Protein AF-A0A212D3A8-F1 (afdb_monomer_lite)

Organism: Cervus elaphus hippelaphus (NCBI:txid46360)

Radius of gyration: 32.51 Å; chains: 1; bounding box: 59×45×105 Å

pLDDT: mean 77.57, std 17.78, range [28.75, 96.44]

Foldseek 3Di:
DDKAKDQQVVLCVLLVHHDDPVRVQVLCVLLVKHFDDWAFQLRVCCVPPNNVVSVVGDPTIITIIHDPPVCPLCNDSVSVSVSSCCSVPPVFAFKAKDKFQCVLAADDKDKDWAAQQVAWAAFAPGDDIDGSVVVLVVCCPPPPQVVPSVSPVPPRIWIFMAGPVRHTQAGPPGTGGNSGDDDPPRDDMDMDMDGPDPPLDQDWDKDKDFPVVLCVVLVHDDFLVVLQVQLVVVVFNWDQDDPRGMIITTHGSVPPVPPDVVVSSVSSNVSCPVVNHDDDDDPDDDDDDDPPCPPVCVVVVCVVPDPDDDDDDPCCCVPPDDPVVVVVVVVVLVVVVPDPDDDHDDDDD

Secondary structure (DSSP, 8-state):
--EEEEEHHHHHHHHTS---HHHHHHHHHHHT-EEEEEEEHHHHHHHHH-TTTTTT----EEEEEE--TT-GGGSSHHHHHHHHHHHTT-TTTSEEEEEEEGGG--SPPEEEEE-TTT-EE-BTT-SS-EEHHHHHHHHTT-TTTHHHHTTTTTSSSEEEEE-TTS-EEEETTTEEBSTT---TT--SEEEEEEES------PPEEEEEEHHHHHHHHT----HHHHHHHHHHTT-EEEEETTTTEEEEEE-TT-TT--SHHHHHHHHHHHH-GGGSPP------------HHHHHHHHHHHHHH-SS-----HHHHHHT--HHHHHHHHHHHHHGGG-SSS-PPPPP-

Sequence (349 aa):
MPTVSVKRDLLFRALGRTYTDEEFDELCFEFGLELDEITSEKEIISKEQGNEKAHGASDVVLYKIDVPANRYDLLCLEGLVRGLQVFKERKRALVAIGTHDLDTLSGPFTYTAKKPSDIKFKPLNKSKEYTACELMNIYKTDNQLKHYLHIIENKPLYPVIYDSNGVVLSMPPIINGNHSKITVNTKNVFIECTGTDFTKELAYRKEMVRADLINKKVGIRETPENLAKLLTRMCLKSEVIGDGNQIEVEIPPTRADIIHACDIIEDAAIAYGYNNIQMTLPKTYTIANQAKIVLDVIVTTFSEYCENQFTISKEFIEDVCLAGVRDKLIKESRRSHRKENSNVVYWED

Structure (mmCIF, N/CA/C/O backbone):
data_AF-A0A212D3A8-F1
#
_entry.id   AF-A0A212D3A8-F1
#
loop_
_atom_site.group_PDB
_atom_site.id
_atom_site.type_symbol
_atom_site.label_atom_id
_atom_site.label_alt_id
_atom_site.label_comp_id
_atom_site.label_asym_id
_atom_site.label_entity_id
_atom_site.label_seq_id
_atom_site.pdbx_PDB_ins_code
_atom_site.Cartn_x
_atom_site.Cartn_y
_atom_site.Cartn_z
_atom_site.occupancy
_atom_site.B_iso_or_equiv
_atom_site.auth_seq_id
_atom_site.auth_comp_id
_atom_site.auth_asym_id
_atom_site.auth_atom_id
_atom_site.pdbx_PDB_model_num
ATOM 1 N N . MET A 1 1 ? 1.969 11.672 21.939 1.00 61.84 1 MET A N 1
ATOM 2 C CA . MET A 1 1 ? 1.282 10.867 20.899 1.00 61.84 1 MET A CA 1
ATOM 3 C C . MET A 1 1 ? 1.427 9.393 21.299 1.00 61.84 1 MET A C 1
ATOM 5 O O . MET A 1 1 ? 2.031 9.176 22.343 1.00 61.84 1 MET A O 1
ATOM 9 N N . PRO A 1 2 ? 0.819 8.366 20.669 1.00 81.62 2 PRO A N 1
ATOM 10 C CA . PRO A 1 2 ? 1.212 6.998 21.008 1.00 81.62 2 PRO A CA 1
ATOM 11 C C . PRO A 1 2 ? 2.697 6.799 20.671 1.00 81.62 2 PRO A C 1
ATOM 13 O O . PRO A 1 2 ? 3.126 7.087 19.557 1.00 81.62 2 PRO A O 1
ATOM 16 N N . THR A 1 3 ? 3.472 6.331 21.646 1.00 85.56 3 THR A N 1
ATOM 17 C CA . THR A 1 3 ? 4.922 6.150 21.519 1.00 85.56 3 THR A CA 1
ATOM 18 C C . THR A 1 3 ? 5.241 4.672 21.323 1.00 85.56 3 THR A C 1
ATOM 20 O O . THR A 1 3 ? 4.742 3.820 22.066 1.00 85.56 3 THR A O 1
ATOM 23 N N . VAL A 1 4 ? 6.084 4.351 20.341 1.00 89.00 4 VAL A N 1
ATOM 24 C CA . VAL A 1 4 ? 6.599 2.994 20.124 1.00 89.00 4 VAL A CA 1
ATOM 25 C C . VAL A 1 4 ? 8.055 2.906 20.577 1.00 89.00 4 VAL A C 1
ATOM 27 O O . VAL A 1 4 ? 8.899 3.689 20.149 1.00 89.00 4 VAL A O 1
ATOM 30 N N . SER A 1 5 ? 8.356 1.933 21.440 1.00 89.44 5 SER A N 1
ATOM 31 C CA . SER A 1 5 ? 9.718 1.653 21.909 1.00 89.44 5 SER A CA 1
ATOM 32 C C . SER A 1 5 ? 10.308 0.475 21.137 1.00 89.44 5 SER A C 1
ATOM 34 O O . SER A 1 5 ? 9.816 -0.652 21.244 1.00 89.44 5 SER A O 1
ATOM 36 N N . VAL A 1 6 ? 11.377 0.706 20.375 1.00 90.12 6 VAL A N 1
ATOM 37 C CA . VAL A 1 6 ? 12.031 -0.326 19.553 1.00 90.12 6 VAL A CA 1
ATOM 38 C C . VAL A 1 6 ? 13.515 -0.458 19.876 1.00 90.12 6 VAL A C 1
ATOM 40 O O . VAL A 1 6 ? 14.218 0.524 20.089 1.00 90.12 6 VAL A O 1
ATOM 43 N N . LYS A 1 7 ? 14.023 -1.697 19.879 1.00 90.56 7 LYS A N 1
ATOM 44 C CA . LYS A 1 7 ? 15.460 -1.979 20.036 1.00 90.56 7 LYS A CA 1
ATOM 45 C C . LYS A 1 7 ? 16.211 -1.506 18.795 1.00 90.56 7 LYS A C 1
ATOM 47 O O . LYS A 1 7 ? 15.974 -2.046 17.712 1.00 90.56 7 LYS A O 1
ATOM 52 N N . ARG A 1 8 ? 17.143 -0.563 18.957 1.00 89.50 8 ARG A N 1
ATOM 53 C CA . ARG A 1 8 ? 17.897 0.066 17.859 1.00 89.50 8 ARG A CA 1
ATOM 54 C C . ARG A 1 8 ? 18.570 -0.962 16.955 1.00 89.50 8 ARG A C 1
ATOM 56 O O . ARG A 1 8 ? 18.371 -0.963 15.745 1.00 89.50 8 ARG A O 1
ATOM 63 N N . ASP A 1 9 ? 19.327 -1.886 17.540 1.00 87.00 9 ASP A N 1
ATOM 64 C CA . ASP A 1 9 ? 20.113 -2.850 16.760 1.00 87.00 9 ASP A CA 1
ATOM 65 C C . ASP A 1 9 ? 19.215 -3.807 15.958 1.00 87.00 9 ASP A C 1
ATOM 67 O O . ASP A 1 9 ? 19.566 -4.256 14.864 1.00 87.00 9 ASP A O 1
ATOM 71 N N . LEU A 1 10 ? 18.028 -4.104 16.492 1.00 87.38 10 LEU A N 1
ATOM 72 C CA . LEU A 1 10 ? 17.030 -4.938 15.836 1.00 87.38 10 LEU A CA 1
ATOM 73 C C . LEU A 1 10 ? 16.340 -4.155 14.706 1.00 87.38 10 LEU A C 1
ATOM 75 O O . LEU A 1 10 ? 16.213 -4.674 13.597 1.00 87.38 10 LEU A O 1
ATOM 79 N N . LEU A 1 11 ? 15.994 -2.888 14.948 1.00 89.06 11 LEU A N 1
ATOM 80 C CA . LEU A 1 11 ? 15.470 -1.963 13.943 1.00 89.06 11 LEU A CA 1
ATOM 81 C C . LEU A 1 11 ? 16.438 -1.797 12.764 1.00 89.06 11 LEU A C 1
ATOM 83 O O . LEU A 1 11 ? 16.039 -1.948 11.613 1.00 89.06 11 LEU A O 1
ATOM 87 N N . PHE A 1 12 ? 17.722 -1.565 13.028 1.00 90.56 12 PHE A N 1
ATOM 88 C CA . PHE A 1 12 ? 18.739 -1.381 11.988 1.00 90.56 12 PHE A CA 1
ATOM 89 C C . PHE A 1 12 ? 19.000 -2.660 11.199 1.00 90.56 12 PHE A C 1
ATOM 91 O O . PHE A 1 12 ? 19.099 -2.628 9.969 1.00 90.56 12 PHE A O 1
ATOM 98 N N . ARG A 1 13 ? 19.022 -3.813 11.880 1.00 85.88 13 ARG A N 1
ATOM 99 C CA . ARG A 1 13 ? 19.077 -5.117 11.209 1.00 85.88 13 ARG A CA 1
ATOM 100 C C . ARG A 1 13 ? 17.882 -5.307 10.274 1.00 85.88 13 ARG A C 1
ATOM 102 O O . ARG A 1 13 ? 18.070 -5.755 9.147 1.00 85.88 13 ARG A O 1
ATOM 109 N N . ALA A 1 14 ? 16.681 -4.939 10.716 1.00 81.25 14 ALA A N 1
ATOM 110 C CA . ALA A 1 14 ? 15.463 -5.051 9.919 1.00 81.25 14 ALA A CA 1
ATOM 111 C C . ALA A 1 14 ? 15.421 -4.046 8.749 1.00 81.25 14 ALA A C 1
ATOM 113 O O . ALA A 1 14 ? 14.967 -4.386 7.657 1.00 81.25 14 ALA A O 1
ATOM 114 N N . LEU A 1 15 ? 15.949 -2.831 8.928 1.00 81.88 15 LEU A N 1
ATOM 115 C CA . LEU A 1 15 ? 16.119 -1.837 7.859 1.00 81.88 15 LEU A CA 1
ATOM 116 C C . LEU A 1 15 ? 17.236 -2.223 6.870 1.00 81.88 15 LEU A C 1
ATOM 118 O O . LEU A 1 15 ? 17.222 -1.775 5.723 1.00 81.88 15 LEU A O 1
ATOM 122 N N . GLY A 1 16 ? 18.164 -3.101 7.263 1.00 80.38 16 GLY A N 1
ATOM 123 C CA . GLY A 1 16 ? 19.276 -3.572 6.430 1.00 80.38 16 GLY A CA 1
ATOM 124 C C . GLY A 1 16 ? 20.413 -2.556 6.278 1.00 80.38 16 GLY A C 1
ATOM 125 O O . GLY A 1 16 ? 21.222 -2.681 5.362 1.00 80.38 16 GLY A O 1
ATOM 126 N N . ARG A 1 17 ? 20.455 -1.539 7.145 1.00 82.00 17 ARG A N 1
ATOM 127 C CA . ARG A 1 17 ? 21.514 -0.528 7.245 1.00 82.00 17 ARG A CA 1
ATOM 128 C C . ARG A 1 17 ? 21.567 -0.016 8.685 1.00 82.00 17 ARG A C 1
ATOM 130 O O . ARG A 1 17 ? 20.534 0.111 9.334 1.00 82.00 17 ARG A O 1
ATOM 137 N N . THR A 1 18 ? 22.768 0.290 9.159 1.00 88.62 18 THR A N 1
ATOM 138 C CA . THR A 1 18 ? 23.003 1.019 10.409 1.00 88.62 18 THR A CA 1
ATOM 139 C C . THR A 1 18 ? 22.947 2.523 10.152 1.00 88.62 18 THR A C 1
ATOM 141 O O . THR A 1 18 ? 23.556 2.990 9.185 1.00 88.62 18 THR A O 1
ATOM 144 N N . TYR A 1 19 ? 22.233 3.254 11.003 1.00 87.00 19 TYR A N 1
ATOM 145 C CA . TYR A 1 19 ? 22.147 4.717 10.976 1.00 87.00 19 TYR A CA 1
ATOM 146 C C . TYR A 1 19 ? 22.883 5.304 12.183 1.00 87.00 19 TYR A C 1
ATOM 148 O O . TYR A 1 19 ? 23.018 4.616 13.200 1.00 87.00 19 TYR A O 1
ATOM 156 N N . THR A 1 20 ? 23.364 6.543 12.074 1.00 91.25 20 THR A N 1
ATOM 157 C CA . THR A 1 20 ? 23.663 7.344 13.276 1.00 91.25 20 THR A CA 1
ATOM 158 C C . THR A 1 20 ? 22.362 7.840 13.906 1.00 91.25 20 THR A C 1
ATOM 160 O O . THR A 1 20 ? 21.304 7.763 13.277 1.00 91.25 20 THR A O 1
ATOM 163 N N . ASP A 1 21 ? 22.430 8.326 15.145 1.00 88.75 21 ASP A N 1
ATOM 164 C CA . ASP A 1 21 ? 21.251 8.852 15.836 1.00 88.75 21 ASP A CA 1
ATOM 165 C C . ASP A 1 21 ? 20.674 10.057 15.069 1.00 88.75 21 ASP A C 1
ATOM 167 O O . ASP A 1 21 ? 19.470 10.118 14.840 1.00 88.75 21 ASP A O 1
ATOM 171 N N . GLU A 1 22 ? 21.533 10.933 14.539 1.00 83.06 22 GLU A N 1
ATOM 172 C CA . GLU A 1 22 ? 21.139 12.086 13.720 1.00 83.06 22 GLU A CA 1
ATOM 173 C C . GLU A 1 22 ? 20.570 11.672 12.353 1.00 83.06 22 GLU A C 1
ATOM 175 O O . GLU A 1 22 ? 19.549 12.202 11.923 1.00 83.06 22 GLU A O 1
ATOM 180 N N . GLU A 1 23 ? 21.182 10.690 11.672 1.00 84.12 23 GLU A N 1
ATOM 181 C CA . GLU A 1 23 ? 20.665 10.166 10.394 1.00 84.12 23 GLU A CA 1
ATOM 182 C C . GLU A 1 23 ? 19.290 9.497 10.558 1.00 84.12 23 GLU A C 1
ATOM 184 O O . GLU A 1 23 ? 18.501 9.427 9.606 1.00 84.12 23 GLU A O 1
ATOM 189 N N . PHE A 1 24 ? 19.032 8.910 11.729 1.00 88.69 24 PHE A N 1
ATOM 190 C CA . PHE A 1 24 ? 17.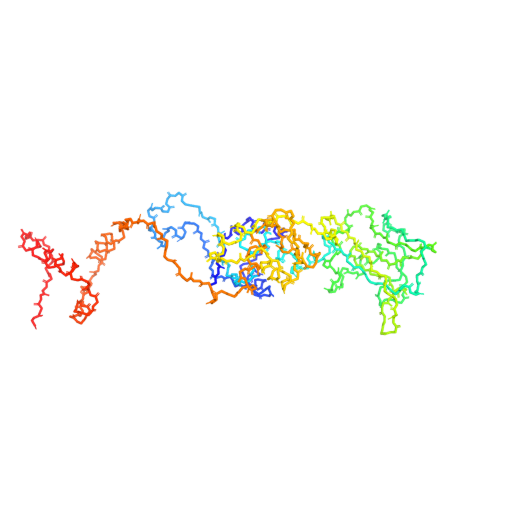759 8.273 12.031 1.00 88.69 24 PHE A CA 1
ATOM 191 C C . PHE A 1 24 ? 16.697 9.292 12.453 1.00 88.69 24 PHE A C 1
ATOM 193 O O . PHE A 1 24 ? 15.550 9.155 12.032 1.00 88.69 24 PHE A O 1
ATOM 200 N N . ASP A 1 25 ? 17.071 10.318 13.215 1.00 82.38 25 ASP A N 1
ATOM 201 C CA . ASP A 1 25 ? 16.184 11.428 13.569 1.00 82.38 25 ASP A CA 1
ATOM 202 C C . ASP A 1 25 ? 15.713 12.195 12.323 1.00 82.38 25 ASP A C 1
ATOM 204 O O . ASP A 1 25 ? 14.513 12.348 12.101 1.00 82.38 25 ASP A O 1
ATOM 208 N N . GLU A 1 26 ? 16.637 12.542 11.419 1.00 73.81 26 GLU A N 1
ATOM 209 C CA . GLU A 1 26 ? 16.305 13.183 10.139 1.00 73.81 26 GLU A CA 1
ATOM 210 C C . GLU A 1 26 ? 15.359 12.306 9.301 1.00 73.81 26 GLU A C 1
ATOM 212 O O . GLU A 1 26 ? 14.382 12.789 8.733 1.00 73.81 26 GLU A O 1
ATOM 217 N N . LEU A 1 27 ? 15.581 10.987 9.290 1.00 78.81 27 LEU A N 1
ATOM 218 C CA . LEU A 1 27 ? 14.688 10.040 8.627 1.00 78.81 27 LEU A CA 1
ATOM 219 C C . LEU A 1 27 ? 13.281 10.011 9.249 1.00 78.81 27 LEU A C 1
ATOM 221 O O . LEU A 1 27 ? 12.290 9.928 8.517 1.00 78.81 27 LEU A O 1
ATOM 225 N N . CYS A 1 28 ? 13.187 10.001 10.578 1.00 77.69 28 CYS A N 1
ATOM 226 C CA . CYS A 1 28 ? 11.908 10.059 11.279 1.00 77.69 28 CYS A CA 1
ATOM 227 C C . CYS A 1 28 ? 11.179 11.352 10.917 1.00 77.69 28 CYS A C 1
ATOM 229 O O . CYS A 1 28 ? 10.034 11.283 10.467 1.00 77.69 28 CYS A O 1
ATOM 231 N N . PHE A 1 29 ? 11.873 12.487 10.994 1.00 67.81 29 PHE A N 1
ATOM 232 C CA . PHE A 1 29 ? 11.334 13.798 10.654 1.00 67.81 29 PHE A CA 1
ATOM 233 C C . PHE A 1 29 ? 10.816 13.856 9.211 1.00 67.81 29 PHE A C 1
ATOM 235 O O . PHE A 1 29 ? 9.673 14.251 8.975 1.00 67.81 29 PHE A O 1
ATOM 242 N N . GLU A 1 30 ? 11.607 13.387 8.242 1.00 57.31 30 GLU A N 1
ATOM 243 C CA . GLU A 1 30 ? 11.200 13.313 6.835 1.00 57.31 30 GLU A CA 1
ATOM 244 C C . GLU A 1 30 ? 9.950 12.433 6.635 1.00 57.31 30 GLU A C 1
ATOM 246 O O . GLU A 1 30 ? 9.079 12.765 5.826 1.00 57.31 30 GLU A O 1
ATOM 251 N N . PHE A 1 31 ? 9.834 11.323 7.375 1.00 65.88 31 PHE A N 1
ATOM 252 C CA . PHE A 1 31 ? 8.676 10.421 7.320 1.00 65.88 31 PHE A CA 1
ATOM 253 C C . PHE A 1 31 ? 7.442 10.957 8.071 1.00 65.88 31 PHE A C 1
ATOM 255 O O . PHE A 1 31 ? 6.348 10.404 7.919 1.00 65.88 31 PHE A O 1
ATOM 262 N N . GLY A 1 32 ? 7.590 12.029 8.855 1.00 64.94 32 GLY A N 1
ATOM 263 C CA . GLY A 1 32 ? 6.535 12.587 9.703 1.00 64.94 32 GLY A CA 1
ATOM 264 C C . GLY A 1 32 ? 6.375 11.870 11.049 1.00 64.94 32 GLY A C 1
ATOM 265 O O . GLY A 1 32 ? 5.263 11.796 11.572 1.00 64.94 32 GLY A O 1
ATOM 266 N N . LEU A 1 33 ? 7.467 11.312 11.573 1.00 81.62 33 LEU A N 1
ATOM 267 C CA . LEU A 1 33 ? 7.613 10.784 12.931 1.00 81.62 33 LEU A CA 1
ATOM 268 C C . LEU A 1 33 ? 8.558 11.671 13.745 1.00 81.62 33 LEU A C 1
ATOM 270 O O . LEU A 1 33 ? 9.341 12.434 13.185 1.00 81.62 33 LEU A O 1
ATOM 274 N N . GLU A 1 34 ? 8.523 11.519 15.063 1.00 80.44 34 GLU A N 1
ATOM 275 C CA . GLU A 1 34 ? 9.395 12.250 15.984 1.00 80.44 34 GLU A CA 1
ATOM 276 C C . GLU A 1 34 ? 10.184 11.251 16.836 1.00 80.44 34 GLU A C 1
ATOM 278 O O . GLU A 1 34 ? 9.600 10.355 17.450 1.00 80.44 34 GLU A O 1
ATOM 283 N N . LEU A 1 35 ? 11.516 11.346 16.832 1.00 87.50 35 LEU A N 1
ATOM 284 C CA . LEU A 1 35 ? 12.359 10.563 17.732 1.00 87.50 35 LEU A CA 1
ATOM 285 C C . LEU A 1 35 ? 12.404 11.280 19.088 1.00 87.50 35 LEU A C 1
ATOM 287 O O . LEU A 1 35 ? 13.124 12.256 19.253 1.00 87.50 35 LEU A O 1
ATOM 291 N N . ASP A 1 36 ? 11.615 10.797 20.044 1.00 86.06 36 ASP A N 1
ATOM 292 C CA . ASP A 1 36 ? 11.406 11.453 21.341 1.00 86.06 36 ASP A CA 1
ATOM 293 C C . ASP A 1 36 ? 12.601 11.253 22.289 1.00 86.06 36 ASP A C 1
ATOM 295 O O . ASP A 1 36 ? 13.211 12.205 22.773 1.00 86.06 36 ASP A O 1
ATOM 299 N N . GLU A 1 37 ? 12.986 9.996 22.536 1.00 85.88 37 GLU A N 1
ATOM 300 C CA . GLU A 1 37 ? 14.057 9.677 23.485 1.00 85.88 37 GLU A CA 1
ATOM 301 C C . GLU A 1 37 ? 14.890 8.477 23.018 1.00 85.88 37 GLU A C 1
ATOM 303 O O . GLU A 1 37 ? 14.366 7.444 22.582 1.00 85.88 37 GLU A O 1
ATOM 308 N N . ILE A 1 38 ? 16.208 8.581 23.194 1.00 86.88 38 ILE A N 1
ATOM 309 C CA . ILE A 1 38 ? 17.151 7.466 23.080 1.00 86.88 38 ILE A CA 1
ATOM 310 C C . ILE A 1 38 ? 17.521 7.044 24.500 1.00 86.88 38 ILE A C 1
ATOM 312 O O . ILE A 1 38 ? 18.069 7.831 25.267 1.00 86.88 38 ILE A O 1
ATOM 316 N N . THR A 1 39 ? 17.185 5.810 24.868 1.00 82.56 39 THR A N 1
ATOM 317 C CA . THR A 1 39 ? 17.380 5.278 26.229 1.00 82.56 39 THR A CA 1
ATOM 318 C C . THR A 1 39 ? 17.877 3.842 26.190 1.00 82.56 39 THR A C 1
ATOM 320 O O . THR A 1 39 ? 18.053 3.266 25.123 1.00 82.56 39 THR A O 1
ATOM 323 N N . SER A 1 40 ? 18.070 3.210 27.341 1.00 82.62 40 SER A N 1
ATOM 324 C CA . SER A 1 40 ? 18.220 1.757 27.464 1.00 82.62 40 SER A CA 1
ATOM 325 C C . SER A 1 40 ? 17.338 1.225 28.589 1.00 82.62 40 SER A C 1
ATOM 327 O O . SER A 1 40 ? 16.932 1.985 29.465 1.00 82.62 40 SER A O 1
ATOM 329 N N . GLU A 1 41 ? 17.050 -0.082 28.615 1.00 70.06 41 GLU A N 1
ATOM 330 C CA . GLU A 1 41 ? 16.304 -0.684 29.739 1.00 70.06 41 GLU A CA 1
ATOM 331 C C . GLU A 1 41 ? 16.995 -0.387 31.076 1.00 70.06 41 GLU A C 1
ATOM 333 O O . GLU A 1 41 ? 16.337 -0.093 32.071 1.00 70.06 41 GLU A O 1
ATOM 338 N N . LYS A 1 42 ? 18.329 -0.400 31.087 1.00 70.00 42 LYS A N 1
ATOM 339 C CA . LYS A 1 42 ? 19.125 -0.065 32.265 1.00 70.00 42 LYS A CA 1
ATOM 340 C C . LYS A 1 42 ? 19.036 1.407 32.654 1.00 70.00 42 LYS A C 1
ATOM 342 O O . LYS A 1 42 ? 18.958 1.683 33.843 1.00 70.00 42 LYS A O 1
ATOM 347 N N . GLU A 1 43 ? 19.019 2.331 31.696 1.00 68.31 43 GLU A N 1
ATOM 348 C CA . GLU A 1 43 ? 18.833 3.764 31.968 1.00 68.31 43 GLU A CA 1
ATOM 349 C C . GLU A 1 43 ? 17.405 4.102 32.393 1.00 68.31 43 GLU A C 1
ATOM 351 O O . GLU A 1 43 ? 17.210 4.966 33.240 1.00 68.31 43 GLU A O 1
ATOM 356 N N . ILE A 1 44 ? 16.404 3.406 31.855 1.00 65.56 44 ILE A N 1
ATOM 357 C CA . ILE A 1 44 ? 15.013 3.538 32.300 1.00 65.56 44 ILE A CA 1
ATOM 358 C C . ILE A 1 44 ? 14.904 3.040 33.744 1.00 65.56 44 ILE A C 1
ATOM 360 O O . ILE A 1 44 ? 14.399 3.748 34.607 1.00 65.56 44 ILE A O 1
ATOM 364 N N . ILE A 1 45 ? 15.452 1.858 34.043 1.00 61.97 45 ILE A N 1
ATOM 365 C CA . ILE A 1 45 ? 15.417 1.279 35.392 1.00 61.97 45 ILE A CA 1
ATOM 366 C C . ILE A 1 45 ? 16.277 2.089 36.373 1.00 61.97 45 ILE A C 1
ATOM 368 O O . ILE A 1 45 ? 15.888 2.232 37.530 1.00 61.97 45 ILE A O 1
ATOM 372 N N . SER A 1 46 ? 17.402 2.665 35.944 1.00 65.38 46 SER A N 1
ATOM 373 C CA . SER A 1 46 ? 18.222 3.518 36.808 1.00 65.38 46 SER A CA 1
ATOM 374 C C . SER A 1 46 ? 17.566 4.873 37.082 1.00 65.38 46 SER A C 1
ATOM 376 O O . SER A 1 46 ? 17.604 5.320 38.230 1.00 65.38 46 SER A O 1
ATOM 378 N N . LYS A 1 47 ? 16.913 5.485 36.079 1.00 64.56 47 LYS A N 1
ATOM 379 C CA . LYS A 1 47 ? 16.140 6.730 36.227 1.00 64.56 47 LYS A CA 1
ATOM 380 C C . LYS A 1 4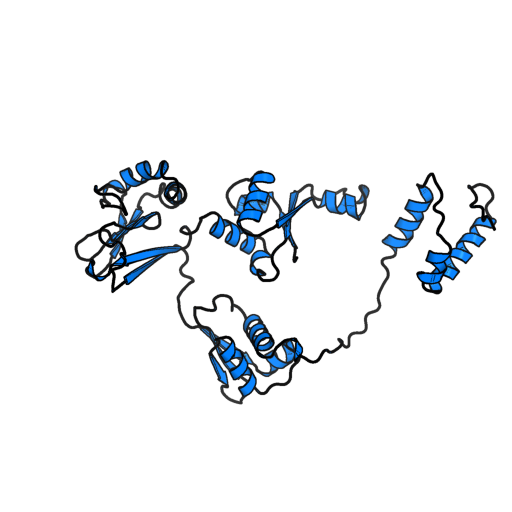7 ? 14.865 6.531 37.059 1.00 64.56 47 LYS A C 1
ATOM 382 O O . LYS A 1 47 ? 14.536 7.403 37.855 1.00 64.56 47 LYS A O 1
ATOM 387 N N . GLU A 1 48 ? 14.158 5.407 36.907 1.00 66.12 48 GLU A N 1
ATOM 388 C CA . GLU A 1 48 ? 12.857 5.169 37.561 1.00 66.12 48 GLU A CA 1
ATOM 389 C C . GLU A 1 48 ? 12.944 4.410 38.897 1.00 66.12 48 GLU A C 1
ATOM 391 O O . GLU A 1 48 ? 12.085 4.587 39.762 1.00 66.12 48 GLU A O 1
ATOM 396 N N . GLN A 1 49 ? 13.935 3.530 39.077 1.00 59.88 49 GLN A N 1
ATOM 397 C CA . GLN A 1 49 ? 14.003 2.586 40.207 1.00 59.88 49 GLN A CA 1
ATOM 398 C C . GLN A 1 49 ? 15.367 2.543 40.919 1.00 59.88 49 GLN A C 1
ATOM 400 O O . GLN A 1 49 ? 15.531 1.760 41.861 1.00 59.88 49 GLN A O 1
ATOM 405 N N . GLY A 1 50 ? 16.320 3.389 40.509 1.00 57.44 50 GLY A N 1
ATOM 406 C CA . GLY A 1 50 ? 17.647 3.521 41.112 1.00 57.44 50 GLY A CA 1
ATOM 407 C C . GLY A 1 50 ? 18.682 2.499 40.617 1.00 57.44 50 GLY A C 1
ATOM 408 O O . GLY A 1 50 ? 18.359 1.405 40.150 1.00 57.44 50 GLY A O 1
ATOM 409 N N . ASN A 1 51 ? 19.967 2.852 40.745 1.00 57.56 51 ASN A N 1
ATOM 410 C CA . ASN A 1 51 ? 21.105 2.088 40.202 1.00 57.56 51 ASN A CA 1
ATOM 411 C C . ASN A 1 51 ? 21.229 0.643 40.727 1.00 57.56 51 ASN A C 1
ATOM 413 O O . ASN A 1 51 ? 21.791 -0.211 40.039 1.00 57.56 51 ASN A O 1
ATOM 417 N N . GLU A 1 52 ? 20.701 0.342 41.916 1.00 54.47 52 GLU A N 1
ATOM 418 C CA . GLU A 1 52 ? 20.811 -0.990 42.526 1.00 54.47 52 GLU A CA 1
ATOM 419 C C . GLU A 1 52 ? 19.914 -2.039 41.852 1.00 54.47 52 GLU A C 1
ATOM 421 O O . GLU A 1 52 ? 20.305 -3.199 41.738 1.00 54.47 52 GLU A O 1
ATOM 426 N N . LYS A 1 53 ? 18.745 -1.643 41.326 1.00 54.06 53 LYS A N 1
ATOM 427 C CA . LYS A 1 53 ? 17.846 -2.540 40.569 1.00 54.06 53 LYS A CA 1
ATOM 428 C C . LYS A 1 53 ? 18.205 -2.665 39.090 1.00 54.06 53 LYS A C 1
ATOM 430 O O . LYS A 1 53 ? 17.698 -3.553 38.411 1.00 54.06 53 LYS A O 1
ATOM 435 N N . ALA A 1 54 ? 19.108 -1.819 38.600 1.00 53.00 54 ALA A N 1
ATOM 436 C CA . ALA A 1 54 ? 19.650 -1.900 37.248 1.00 53.00 54 ALA A CA 1
ATOM 437 C C . ALA A 1 54 ? 20.698 -3.027 37.092 1.00 53.00 54 ALA A C 1
ATOM 439 O O . ALA A 1 54 ? 21.131 -3.321 35.975 1.00 53.00 54 ALA A O 1
ATOM 440 N N . HIS A 1 55 ? 21.104 -3.682 38.192 1.00 44.38 55 HIS A N 1
ATOM 441 C CA . HIS A 1 55 ? 21.991 -4.849 38.178 1.00 44.38 55 HIS A CA 1
ATOM 442 C C . HIS A 1 55 ? 21.288 -6.065 37.553 1.00 44.38 55 HIS A C 1
ATOM 444 O O . HIS A 1 55 ? 20.623 -6.846 38.228 1.00 44.38 55 HIS A O 1
ATOM 450 N N . GLY A 1 56 ? 21.438 -6.204 36.234 1.00 53.34 56 GLY A N 1
ATOM 451 C CA . GLY A 1 56 ? 20.841 -7.270 35.422 1.00 53.34 56 GLY A CA 1
ATOM 452 C C . GLY A 1 56 ? 19.975 -6.766 34.264 1.00 53.34 56 GLY A C 1
ATOM 453 O O . GLY A 1 56 ? 19.553 -7.570 33.436 1.00 53.34 56 GLY A O 1
ATOM 454 N N . ALA A 1 57 ? 19.730 -5.455 34.185 1.00 58.97 57 ALA A N 1
ATOM 455 C CA . ALA A 1 57 ? 19.008 -4.833 33.082 1.00 58.97 57 ALA A CA 1
ATOM 456 C C . ALA A 1 57 ? 19.889 -4.705 31.832 1.00 58.97 57 ALA A C 1
ATOM 458 O O . ALA A 1 57 ? 21.106 -4.523 31.920 1.00 58.97 57 ALA A O 1
ATOM 459 N N . SER A 1 58 ? 19.269 -4.805 30.657 1.00 64.44 58 SER A N 1
ATOM 460 C CA . SER A 1 58 ? 19.983 -4.770 29.387 1.00 64.44 58 SER A CA 1
ATOM 461 C C . SER A 1 58 ? 20.462 -3.350 29.052 1.00 64.44 58 SER A C 1
ATOM 463 O O . SER A 1 58 ? 19.669 -2.413 29.024 1.00 64.44 58 SER A O 1
ATOM 465 N N . ASP A 1 59 ? 21.748 -3.196 28.718 1.00 70.38 59 ASP A N 1
ATOM 466 C CA . ASP A 1 59 ? 22.334 -1.967 28.144 1.00 70.38 59 ASP A CA 1
ATOM 467 C C . ASP A 1 59 ? 21.913 -1.742 26.667 1.00 70.38 59 ASP A C 1
ATOM 469 O O . ASP A 1 59 ? 22.506 -0.944 25.944 1.00 70.38 59 ASP A O 1
ATOM 473 N N . VAL A 1 60 ? 20.913 -2.481 26.167 1.00 78.31 60 VAL A N 1
ATOM 474 C CA . VAL A 1 60 ? 20.451 -2.372 24.778 1.00 78.31 60 VAL A CA 1
ATOM 475 C C . VAL A 1 60 ? 19.743 -1.039 24.570 1.00 78.31 60 VAL A C 1
ATOM 477 O O . VAL A 1 60 ? 18.778 -0.721 25.264 1.00 78.31 60 VAL A O 1
ATOM 480 N N . VAL A 1 61 ? 20.204 -0.304 23.560 1.00 84.62 61 VAL A N 1
ATOM 481 C CA . VAL A 1 61 ? 19.654 0.995 23.170 1.00 84.62 61 VAL A CA 1
ATOM 482 C C . VAL A 1 61 ? 18.250 0.831 22.579 1.00 84.62 61 VAL A C 1
ATOM 484 O O . VAL A 1 61 ? 18.012 0.022 21.671 1.00 84.62 61 VAL A O 1
ATOM 487 N N . LEU A 1 62 ? 17.324 1.620 23.103 1.00 87.81 62 LEU A N 1
ATOM 488 C CA . LEU A 1 62 ? 15.923 1.736 22.744 1.00 87.81 62 LEU A CA 1
ATOM 489 C C . LEU A 1 62 ? 15.668 3.121 22.153 1.00 87.81 62 LEU A C 1
ATOM 491 O O . LEU A 1 62 ? 16.031 4.135 22.746 1.00 87.81 62 LEU A O 1
ATOM 495 N N . TYR A 1 63 ? 14.991 3.147 21.012 1.00 91.12 63 TYR A N 1
ATOM 496 C CA . TYR A 1 63 ? 14.424 4.362 20.442 1.00 91.12 63 TYR A CA 1
ATOM 497 C C . TYR A 1 63 ? 12.947 4.436 20.794 1.00 91.12 63 TYR A C 1
ATOM 499 O O . TYR A 1 63 ? 12.198 3.497 20.501 1.00 91.12 63 TYR A O 1
ATOM 507 N N . LYS A 1 64 ? 12.546 5.544 21.414 1.00 89.69 64 LYS A N 1
ATOM 508 C CA . LYS A 1 64 ? 11.148 5.928 21.588 1.00 89.69 64 LYS A CA 1
ATOM 509 C C . LYS A 1 64 ? 10.759 6.858 20.453 1.00 89.69 64 LYS A C 1
ATOM 511 O O . LYS A 1 64 ? 11.369 7.906 20.279 1.00 89.69 64 LYS A O 1
ATOM 516 N N . ILE A 1 65 ? 9.779 6.440 19.666 1.00 90.44 65 ILE A N 1
ATOM 517 C CA . ILE A 1 65 ? 9.335 7.169 18.482 1.00 90.44 65 ILE A CA 1
ATOM 518 C C . ILE A 1 65 ? 7.869 7.532 18.679 1.00 90.44 65 ILE A C 1
ATOM 520 O O . ILE A 1 65 ? 7.035 6.646 18.893 1.00 90.44 65 ILE A O 1
ATOM 524 N N . ASP A 1 66 ? 7.563 8.819 18.601 1.00 86.62 66 ASP A N 1
ATOM 525 C CA . ASP A 1 66 ? 6.207 9.338 18.677 1.00 86.62 66 ASP A CA 1
ATOM 526 C C . ASP A 1 66 ? 5.518 9.189 17.317 1.00 86.62 66 ASP A C 1
ATOM 528 O O . ASP A 1 66 ? 6.007 9.624 16.269 1.00 86.62 66 ASP A O 1
ATOM 532 N N . VAL A 1 67 ? 4.374 8.502 17.337 1.00 82.38 67 VAL A N 1
ATOM 533 C CA . VAL A 1 67 ? 3.617 8.124 16.144 1.00 82.38 67 VAL A CA 1
ATOM 534 C C . VAL A 1 67 ? 2.307 8.908 16.104 1.00 82.38 67 VAL A C 1
ATOM 536 O O . VAL A 1 67 ? 1.565 8.906 17.085 1.00 82.38 67 VAL A O 1
ATOM 539 N N . PRO A 1 68 ? 1.946 9.541 14.975 1.00 73.69 68 PRO A N 1
ATOM 540 C CA . PRO A 1 68 ? 0.645 10.180 14.817 1.00 73.69 68 PRO A CA 1
ATOM 541 C C . PRO A 1 68 ? -0.521 9.229 15.127 1.00 73.69 68 PRO A C 1
ATOM 543 O O . PRO A 1 68 ? -0.516 8.059 14.746 1.00 73.69 68 PRO A O 1
ATOM 546 N N . ALA A 1 69 ? -1.567 9.739 15.784 1.00 72.88 69 ALA A N 1
ATOM 547 C CA . ALA A 1 69 ? -2.682 8.922 16.283 1.00 72.88 69 ALA A CA 1
ATOM 548 C C . ALA A 1 69 ? -3.442 8.133 15.193 1.00 72.88 69 ALA A C 1
ATOM 550 O O . ALA A 1 69 ? -4.129 7.164 15.498 1.00 72.88 69 ALA A O 1
ATOM 551 N N . ASN A 1 70 ? -3.313 8.527 13.925 1.00 69.12 70 ASN A N 1
ATOM 552 C CA . ASN A 1 70 ? -3.925 7.883 12.762 1.00 69.12 70 ASN A CA 1
ATOM 553 C C . ASN A 1 70 ? -3.064 6.772 12.121 1.00 69.12 70 ASN A C 1
ATOM 555 O O . ASN A 1 70 ? -3.451 6.250 11.078 1.00 69.12 70 ASN A O 1
ATOM 559 N N . ARG A 1 71 ? -1.900 6.423 12.689 1.00 70.81 71 ARG A N 1
ATOM 560 C CA . ARG A 1 71 ? -0.950 5.437 12.133 1.00 70.81 71 ARG A CA 1
ATOM 561 C C . ARG A 1 71 ? -0.687 4.268 13.085 1.00 70.81 71 ARG A C 1
ATOM 563 O O . ARG A 1 71 ? 0.446 3.993 13.473 1.00 70.81 71 ARG A O 1
ATOM 570 N N . TYR A 1 72 ? -1.747 3.553 13.458 1.00 79.50 72 TYR A N 1
ATOM 571 C CA . TYR A 1 72 ? -1.657 2.372 14.329 1.00 79.50 72 TYR A CA 1
ATOM 572 C C . TYR A 1 72 ? -0.796 1.243 13.737 1.00 79.50 72 TYR A C 1
ATOM 574 O O . TYR A 1 72 ? -0.213 0.456 14.482 1.00 79.50 72 TYR A O 1
ATOM 582 N N . ASP A 1 73 ? -0.652 1.200 12.411 1.00 70.25 73 ASP A N 1
ATOM 583 C CA . ASP A 1 73 ? 0.242 0.288 11.701 1.00 70.25 73 ASP A CA 1
ATOM 584 C C . ASP A 1 73 ? 1.716 0.472 12.097 1.00 70.25 73 ASP A C 1
ATOM 586 O O . ASP A 1 73 ? 2.481 -0.478 12.007 1.00 70.25 73 ASP A O 1
ATOM 590 N N . LEU A 1 74 ? 2.123 1.649 12.582 1.00 81.25 74 LEU A N 1
ATOM 591 C CA . LEU A 1 74 ? 3.505 1.938 12.986 1.00 81.25 74 LEU A CA 1
ATOM 592 C C . LEU A 1 74 ? 3.813 1.605 14.457 1.00 81.25 74 LEU A C 1
ATOM 594 O O . LEU A 1 74 ? 4.959 1.739 14.882 1.00 81.25 74 LEU A O 1
ATOM 598 N N . LEU A 1 75 ? 2.828 1.136 15.235 1.00 83.94 75 LEU A N 1
ATOM 599 C CA . LEU A 1 75 ? 2.993 0.813 16.664 1.00 83.94 75 LEU A CA 1
ATOM 600 C C . LEU A 1 75 ? 3.687 -0.531 16.925 1.00 83.94 75 LEU A C 1
ATOM 602 O O . LEU A 1 75 ? 3.817 -0.965 18.070 1.00 83.94 75 LEU A O 1
ATOM 606 N N . CYS A 1 76 ? 4.146 -1.205 15.875 1.00 82.44 76 CYS A N 1
ATOM 607 C CA . CYS A 1 76 ? 4.981 -2.388 15.974 1.00 82.44 76 CYS A CA 1
ATOM 608 C C . CYS A 1 76 ? 6.233 -2.226 15.110 1.00 82.44 76 CYS A C 1
ATOM 610 O O . CYS A 1 76 ? 6.241 -1.516 14.104 1.00 82.44 76 CYS A O 1
ATOM 612 N N . LEU A 1 77 ? 7.300 -2.933 15.486 1.00 83.81 77 LEU A N 1
ATOM 613 C CA . LEU A 1 77 ? 8.562 -2.919 14.751 1.00 83.81 77 LEU A CA 1
ATOM 614 C C . LEU A 1 77 ? 8.364 -3.235 13.261 1.00 83.81 77 LEU A C 1
ATOM 616 O O . LEU A 1 77 ? 8.942 -2.563 12.416 1.00 83.81 77 LEU A O 1
ATOM 620 N N . GLU A 1 78 ? 7.581 -4.265 12.937 1.00 79.31 78 GLU A N 1
ATOM 621 C CA . GLU A 1 78 ? 7.378 -4.693 11.552 1.00 79.31 78 GLU A CA 1
ATOM 622 C C . GLU A 1 78 ? 6.739 -3.587 10.712 1.00 79.31 78 GLU A C 1
ATOM 624 O O . GLU A 1 78 ? 7.228 -3.276 9.625 1.00 79.31 78 GLU A O 1
ATOM 629 N N . GLY A 1 79 ? 5.687 -2.958 11.229 1.00 76.06 79 GLY A N 1
ATOM 630 C CA . GLY A 1 79 ? 4.998 -1.885 10.533 1.00 76.06 79 GLY A CA 1
ATOM 631 C C . GLY A 1 79 ? 5.830 -0.610 10.438 1.00 76.06 79 GLY A C 1
ATOM 632 O O . GLY A 1 79 ? 5.894 -0.018 9.361 1.00 76.06 79 GLY A O 1
ATOM 633 N N . LEU A 1 80 ? 6.579 -0.258 11.490 1.00 83.81 80 LEU A N 1
ATOM 634 C CA . LEU A 1 80 ? 7.550 0.839 11.460 1.00 83.81 80 LEU A CA 1
ATOM 635 C C . LEU A 1 80 ? 8.630 0.609 10.394 1.00 83.81 80 LEU A C 1
ATOM 637 O O . LEU A 1 80 ? 8.873 1.470 9.549 1.00 83.81 80 LEU A O 1
ATOM 641 N N . VAL A 1 81 ? 9.240 -0.578 10.383 1.00 83.50 81 VAL A N 1
ATOM 642 C CA . VAL A 1 81 ? 10.250 -0.969 9.390 1.00 83.50 81 VAL A CA 1
ATOM 643 C C . VAL A 1 81 ? 9.659 -0.934 7.986 1.00 83.50 81 VAL A C 1
ATOM 645 O O . VAL A 1 81 ? 10.284 -0.391 7.077 1.00 83.50 81 VAL A O 1
ATOM 648 N N . ARG A 1 82 ? 8.456 -1.482 7.788 1.00 71.69 82 ARG A N 1
ATOM 649 C CA . ARG A 1 82 ? 7.782 -1.499 6.485 1.00 71.69 82 ARG A CA 1
ATOM 650 C C . ARG A 1 82 ? 7.477 -0.081 6.005 1.00 71.69 82 ARG A C 1
ATOM 652 O O . ARG A 1 82 ? 7.771 0.232 4.854 1.00 71.69 82 ARG A O 1
ATOM 659 N N . GLY A 1 83 ? 6.965 0.781 6.881 1.00 72.38 83 GLY A N 1
ATOM 660 C CA . GLY A 1 83 ? 6.685 2.189 6.602 1.00 72.38 83 GLY A CA 1
ATOM 661 C C . GLY A 1 83 ? 7.939 2.967 6.209 1.00 72.38 83 GLY A C 1
ATOM 662 O O . GLY A 1 83 ? 7.980 3.556 5.129 1.00 72.38 83 GLY A O 1
ATOM 663 N N . LEU A 1 84 ? 8.995 2.882 7.022 1.00 77.00 84 LEU A N 1
ATOM 664 C CA . LEU A 1 84 ? 10.278 3.543 6.765 1.00 77.00 84 LEU A CA 1
ATOM 665 C C . LEU A 1 84 ? 10.972 3.009 5.505 1.00 77.00 84 LEU A C 1
ATOM 667 O O . LEU A 1 84 ? 11.570 3.777 4.755 1.00 77.00 84 LEU A O 1
ATOM 671 N N . GLN A 1 85 ? 10.880 1.708 5.220 1.00 70.12 85 GLN A N 1
ATOM 672 C CA . GLN A 1 85 ? 11.420 1.135 3.983 1.00 70.12 85 GLN A CA 1
ATOM 673 C C . GLN A 1 85 ? 10.673 1.626 2.743 1.00 70.12 85 GLN A C 1
ATOM 675 O O . GLN A 1 85 ? 11.306 1.943 1.735 1.00 70.12 85 GLN A O 1
ATOM 680 N N . VAL A 1 86 ? 9.341 1.692 2.803 1.00 61.62 86 VAL A N 1
ATOM 681 C CA . VAL A 1 86 ? 8.517 2.250 1.721 1.00 61.62 86 VAL A CA 1
ATOM 682 C C . VAL A 1 86 ? 8.843 3.733 1.517 1.00 61.62 86 VAL A C 1
ATOM 684 O O . VAL A 1 86 ? 8.961 4.176 0.372 1.00 61.62 86 VAL A O 1
ATOM 687 N N . PHE A 1 87 ? 9.054 4.474 2.607 1.00 64.25 87 PHE A N 1
ATOM 688 C CA . PHE A 1 87 ? 9.402 5.890 2.587 1.00 64.25 87 PHE A CA 1
ATOM 689 C C . PHE A 1 87 ? 10.794 6.173 2.004 1.00 64.25 87 PHE A C 1
ATOM 691 O O . PHE A 1 87 ? 10.887 6.916 1.028 1.00 64.25 87 PHE A O 1
ATOM 698 N N . LYS A 1 88 ? 11.851 5.491 2.484 1.00 62.97 88 LYS A N 1
ATOM 699 C CA . LYS A 1 88 ? 13.239 5.573 1.959 1.00 62.97 88 LYS A CA 1
ATOM 700 C C . LYS A 1 88 ? 13.437 4.931 0.584 1.00 62.97 88 LYS A C 1
ATOM 702 O O . LYS A 1 88 ? 14.543 4.536 0.224 1.00 62.97 88 LYS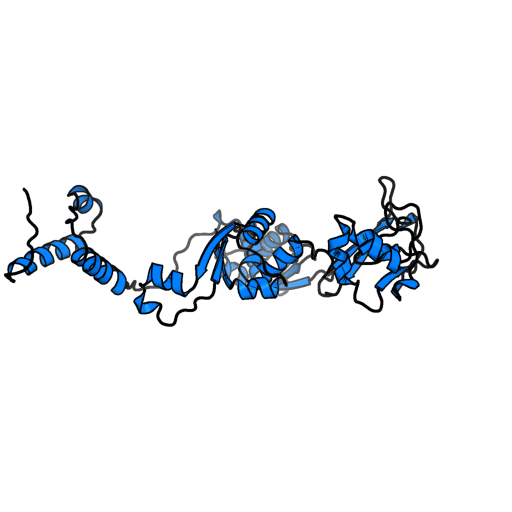 A O 1
ATOM 707 N N . GLU A 1 89 ? 12.374 4.801 -0.194 1.00 54.34 89 GLU A N 1
ATOM 708 C CA . GLU A 1 89 ? 12.445 4.371 -1.583 1.00 54.34 89 GLU A CA 1
ATOM 709 C C . GLU A 1 89 ? 12.791 2.896 -1.832 1.00 54.34 89 GLU A C 1
ATOM 711 O O . GLU A 1 89 ? 13.174 2.534 -2.943 1.00 54.34 89 GLU A O 1
ATOM 716 N N . ARG A 1 90 ? 12.436 1.968 -0.928 1.00 50.56 90 ARG A N 1
ATOM 717 C CA . ARG A 1 90 ? 12.144 0.578 -1.363 1.00 50.56 90 ARG A CA 1
ATOM 718 C C . ARG A 1 90 ? 10.793 0.476 -2.093 1.00 50.56 90 ARG A C 1
ATOM 720 O O . ARG A 1 90 ? 10.161 -0.578 -2.110 1.00 50.56 90 ARG A O 1
ATOM 727 N N . LYS A 1 91 ? 10.382 1.560 -2.767 1.00 51.72 91 LYS A N 1
ATOM 728 C CA . LYS A 1 91 ? 9.138 1.751 -3.533 1.00 51.72 91 LYS A CA 1
ATOM 729 C C . LYS A 1 91 ? 8.938 0.728 -4.650 1.00 51.72 91 LYS A C 1
ATOM 731 O O . LYS A 1 91 ? 7.837 0.640 -5.168 1.00 51.72 91 LYS A O 1
ATOM 736 N N . ARG A 1 92 ? 9.978 -0.027 -5.030 1.00 51.88 92 ARG A N 1
ATOM 737 C CA . ARG A 1 92 ? 9.912 -1.006 -6.123 1.00 51.88 92 ARG A CA 1
ATOM 738 C C . ARG A 1 92 ? 10.467 -2.399 -5.811 1.00 51.88 92 ARG A C 1
ATOM 740 O O . ARG A 1 92 ? 10.532 -3.240 -6.701 1.00 51.88 92 ARG A O 1
ATOM 747 N N . ALA A 1 93 ? 10.874 -2.654 -4.564 1.00 54.53 93 ALA A N 1
ATOM 748 C CA . ALA A 1 93 ? 11.361 -3.978 -4.159 1.00 54.53 93 ALA A CA 1
ATOM 749 C C . ALA A 1 93 ? 10.216 -4.995 -4.002 1.00 54.53 93 ALA A C 1
ATOM 751 O O . ALA A 1 93 ? 10.412 -6.185 -4.240 1.00 54.53 93 ALA A O 1
ATOM 752 N N . LEU A 1 94 ? 9.032 -4.509 -3.610 1.00 56.12 94 LEU A N 1
ATOM 753 C CA . LEU A 1 94 ? 7.829 -5.320 -3.414 1.00 56.12 94 LEU A CA 1
ATOM 754 C C . LEU A 1 94 ? 6.932 -5.305 -4.652 1.00 56.12 94 LEU A C 1
ATOM 756 O O . LEU A 1 94 ? 6.501 -6.363 -5.101 1.00 56.12 94 LEU A O 1
ATOM 760 N N . VAL A 1 95 ? 6.678 -4.113 -5.204 1.00 65.50 95 VAL A N 1
ATOM 761 C CA . VAL A 1 95 ? 5.811 -3.887 -6.364 1.00 65.50 95 VAL A CA 1
ATOM 762 C C . VAL A 1 95 ? 6.349 -2.712 -7.186 1.00 65.50 95 VAL A C 1
ATOM 764 O O . VAL A 1 95 ? 6.640 -1.662 -6.629 1.00 65.50 95 VAL A O 1
ATOM 767 N N . ALA A 1 96 ? 6.456 -2.864 -8.500 1.00 74.25 96 ALA A N 1
ATOM 768 C CA . ALA A 1 96 ? 6.793 -1.837 -9.471 1.00 74.25 96 ALA A CA 1
ATOM 769 C C . ALA A 1 96 ? 5.643 -1.700 -10.473 1.00 74.25 96 ALA A C 1
ATOM 771 O O . ALA A 1 96 ? 5.244 -2.681 -11.101 1.00 74.25 96 ALA A O 1
ATOM 772 N N . ILE A 1 97 ? 5.136 -0.476 -10.612 1.00 78.62 97 ILE A N 1
ATOM 773 C CA . ILE A 1 97 ? 4.062 -0.133 -11.543 1.00 78.62 97 ILE A CA 1
ATOM 774 C C . ILE A 1 97 ? 4.664 0.669 -12.689 1.00 78.62 97 ILE A C 1
ATOM 776 O O . ILE A 1 97 ? 5.384 1.645 -12.445 1.00 78.62 97 ILE A O 1
ATOM 780 N N . GLY A 1 98 ? 4.355 0.277 -13.917 1.00 84.00 98 GLY A N 1
ATOM 781 C CA . GLY A 1 98 ? 4.584 1.105 -15.085 1.00 84.00 98 GLY A CA 1
ATOM 782 C C . GLY A 1 98 ? 3.272 1.586 -15.684 1.00 84.00 98 GLY A C 1
ATOM 783 O O . GLY A 1 98 ? 2.178 1.108 -15.386 1.00 84.00 98 GLY A O 1
ATOM 784 N N . THR A 1 99 ? 3.397 2.641 -16.476 1.00 89.38 99 THR A N 1
ATOM 785 C CA . THR A 1 99 ? 2.301 3.183 -17.266 1.00 89.38 99 THR A CA 1
ATOM 786 C C . THR A 1 99 ? 2.807 3.378 -18.680 1.00 89.38 99 THR A C 1
ATOM 788 O O . THR A 1 99 ? 3.933 3.848 -18.899 1.00 89.38 99 THR A O 1
ATOM 791 N N . HIS A 1 100 ? 1.971 2.982 -19.627 1.00 92.31 100 HIS A N 1
ATOM 792 C CA . HIS A 1 100 ? 2.292 2.926 -21.037 1.00 92.31 100 HIS A CA 1
ATOM 793 C C . HIS A 1 100 ? 1.152 3.494 -21.866 1.00 92.31 100 HIS A C 1
ATOM 795 O O . HIS A 1 100 ? -0.019 3.260 -21.571 1.00 92.31 100 HIS A O 1
ATOM 801 N N . ASP A 1 101 ? 1.495 4.221 -22.922 1.00 93.88 101 ASP A N 1
ATOM 802 C CA . ASP A 1 101 ? 0.516 4.625 -23.924 1.00 93.88 101 ASP A CA 1
ATOM 803 C C . ASP A 1 101 ? 0.099 3.390 -24.736 1.00 93.88 101 ASP A C 1
ATOM 805 O O . ASP A 1 101 ? 0.898 2.853 -25.510 1.00 93.88 101 ASP A O 1
ATOM 809 N N . LEU A 1 102 ? -1.130 2.911 -24.527 1.00 94.12 102 LEU A N 1
ATOM 810 C CA . LEU A 1 102 ? -1.629 1.687 -25.157 1.00 94.12 102 LEU A CA 1
ATOM 811 C C . LEU A 1 102 ? -1.721 1.835 -26.679 1.00 94.12 102 LEU A C 1
ATOM 813 O O . LEU A 1 102 ? -1.509 0.856 -27.390 1.00 94.12 102 LEU A O 1
ATOM 817 N N . ASP A 1 103 ? -1.963 3.049 -27.180 1.00 94.62 103 ASP A N 1
ATOM 818 C CA . ASP A 1 103 ? -2.110 3.307 -28.616 1.00 94.62 103 ASP A CA 1
ATOM 819 C C . ASP A 1 103 ? -0.781 3.125 -29.374 1.00 94.62 103 ASP A C 1
ATOM 821 O O . ASP A 1 103 ? -0.763 2.993 -30.598 1.00 94.62 103 ASP A O 1
ATOM 825 N N . THR A 1 104 ? 0.344 3.078 -28.651 1.00 93.62 104 THR A N 1
ATOM 826 C CA . THR A 1 104 ? 1.682 2.814 -29.209 1.00 93.62 104 THR A CA 1
ATOM 827 C C . THR A 1 104 ? 2.076 1.334 -29.191 1.00 93.62 104 THR A C 1
ATOM 829 O O . THR A 1 104 ? 3.144 0.981 -29.692 1.00 93.62 104 THR A O 1
ATOM 832 N N . LEU A 1 105 ? 1.254 0.462 -28.606 1.00 94.06 105 LEU A N 1
ATOM 833 C CA . LEU A 1 105 ? 1.603 -0.922 -28.293 1.00 94.06 105 LEU A CA 1
ATOM 834 C C . LEU A 1 105 ? 0.767 -1.936 -29.083 1.00 94.06 105 LEU A C 1
ATOM 836 O O . LEU A 1 105 ? -0.303 -1.631 -29.601 1.00 94.06 105 LEU A O 1
ATOM 840 N N . SER A 1 106 ? 1.246 -3.179 -29.168 1.00 94.19 106 SER A N 1
ATOM 841 C CA . SER A 1 106 ? 0.502 -4.289 -29.780 1.00 94.19 106 SER A CA 1
ATOM 842 C C . SER A 1 106 ? 0.565 -5.546 -28.911 1.00 94.19 106 SER A C 1
ATOM 844 O O . SER A 1 106 ? 1.642 -6.012 -28.549 1.00 94.19 106 SER A O 1
ATOM 846 N N . GLY A 1 107 ? -0.596 -6.090 -28.541 1.00 90.56 107 GLY A N 1
ATOM 847 C CA . GLY A 1 107 ? -0.688 -7.330 -27.763 1.00 90.56 107 GLY A CA 1
ATOM 848 C C . GLY A 1 107 ? -0.566 -8.592 -28.635 1.00 90.56 107 GLY A C 1
ATOM 849 O O . GLY A 1 107 ? -0.824 -8.521 -29.838 1.00 90.56 107 GLY A O 1
ATOM 850 N N . PRO A 1 108 ? -0.236 -9.766 -28.054 1.00 94.75 108 PRO A N 1
ATOM 851 C CA . PRO A 1 108 ? -0.086 -10.050 -26.620 1.00 94.75 108 PRO A CA 1
ATOM 852 C C . PRO A 1 108 ? 1.239 -9.562 -26.009 1.00 94.75 108 PRO A C 1
ATOM 854 O O . PRO A 1 108 ? 2.252 -9.461 -26.693 1.00 94.75 108 PRO A O 1
ATOM 857 N N . PHE A 1 109 ? 1.229 -9.309 -24.695 1.00 95.44 109 PHE A N 1
ATOM 858 C CA . PHE A 1 109 ? 2.399 -8.871 -23.928 1.00 95.44 109 PHE A CA 1
ATOM 859 C C . PHE A 1 109 ? 3.073 -10.041 -23.204 1.00 95.44 109 PHE A C 1
ATOM 861 O O . PHE A 1 109 ? 2.393 -10.919 -22.674 1.00 95.44 109 PHE A O 1
ATOM 868 N N . THR A 1 110 ? 4.405 -10.042 -23.144 1.00 96.00 110 THR A N 1
ATOM 869 C CA . THR A 1 110 ? 5.193 -11.111 -22.509 1.00 96.00 110 THR A CA 1
ATOM 870 C C . THR A 1 110 ? 6.069 -10.557 -21.394 1.00 96.00 110 THR A C 1
ATOM 872 O O . THR A 1 110 ? 6.971 -9.766 -21.660 1.00 96.00 110 THR A O 1
ATOM 875 N N . TYR A 1 111 ? 5.857 -11.024 -20.161 1.00 95.25 111 TYR A N 1
ATOM 876 C CA . TYR A 1 111 ? 6.763 -10.799 -19.033 1.00 95.25 111 TYR A CA 1
ATOM 877 C C . TYR A 1 111 ? 7.743 -11.971 -18.905 1.00 95.25 111 TYR A C 1
ATOM 879 O O . TYR A 1 111 ? 7.331 -13.121 -18.763 1.00 95.25 111 TYR A O 1
ATOM 887 N N . THR A 1 112 ? 9.044 -11.699 -18.994 1.00 95.06 112 THR A N 1
ATOM 888 C CA . THR A 1 112 ? 10.093 -12.730 -18.953 1.00 95.06 112 THR A CA 1
ATOM 889 C C . THR A 1 112 ? 11.386 -12.181 -18.347 1.00 95.06 112 THR A C 1
ATOM 891 O O . THR A 1 112 ? 11.469 -10.998 -18.023 1.00 95.06 112 THR A O 1
ATOM 894 N N . ALA A 1 113 ? 12.407 -13.024 -18.189 1.00 94.81 113 ALA A N 1
ATOM 895 C CA . ALA A 1 113 ? 13.724 -12.620 -17.715 1.00 94.81 113 ALA A CA 1
ATOM 896 C C . ALA A 1 113 ? 14.813 -13.032 -18.717 1.00 94.81 113 ALA A C 1
ATOM 898 O O . ALA A 1 113 ? 14.868 -14.184 -19.148 1.00 94.81 113 ALA A O 1
ATOM 899 N N . LYS A 1 114 ? 15.692 -12.094 -19.085 1.00 95.31 114 LYS A N 1
ATOM 900 C CA . LYS A 1 114 ? 16.792 -12.309 -20.044 1.00 95.31 114 LYS A CA 1
ATOM 901 C C . LYS A 1 114 ? 18.122 -11.820 -19.486 1.00 95.31 114 LYS A C 1
ATOM 903 O O . LYS A 1 114 ? 18.159 -11.075 -18.509 1.00 95.31 114 LYS A O 1
ATOM 908 N N . LYS A 1 115 ? 19.230 -12.233 -20.105 1.00 96.44 115 LYS A N 1
ATOM 909 C CA . LYS A 1 115 ? 20.556 -11.733 -19.726 1.00 96.44 115 LYS A CA 1
ATOM 910 C C . LYS A 1 115 ? 20.649 -10.226 -20.011 1.00 96.44 115 LYS A C 1
ATOM 912 O O . LYS A 1 115 ? 20.113 -9.781 -21.028 1.00 96.44 115 LYS A O 1
ATOM 917 N N . PRO A 1 116 ? 21.367 -9.441 -19.188 1.00 93.38 116 PRO A N 1
ATOM 918 C CA . PRO A 1 116 ? 21.476 -7.990 -19.377 1.00 93.38 116 PRO A CA 1
ATOM 919 C C . PRO A 1 116 ? 22.068 -7.558 -20.731 1.00 93.38 116 PRO A C 1
ATOM 921 O O . PRO A 1 116 ? 21.794 -6.456 -21.200 1.00 93.38 116 PRO A O 1
ATOM 924 N N . SER A 1 117 ? 22.879 -8.411 -21.364 1.00 94.38 117 SER A N 1
ATOM 925 C CA . SER A 1 117 ? 23.442 -8.192 -22.706 1.00 94.38 117 SER A CA 1
ATOM 926 C C . SER A 1 117 ? 22.406 -8.282 -23.826 1.00 94.38 117 SER A C 1
ATOM 928 O O . SER A 1 117 ? 22.579 -7.660 -24.870 1.00 94.38 117 SER A O 1
ATOM 930 N N . ASP A 1 118 ? 21.333 -9.043 -23.608 1.00 94.25 118 ASP A N 1
ATOM 931 C CA . ASP A 1 118 ? 20.375 -9.426 -24.650 1.00 94.25 118 ASP A CA 1
ATOM 932 C C . ASP A 1 118 ? 19.145 -8.502 -24.658 1.00 94.25 118 ASP A C 1
ATOM 934 O O . ASP A 1 118 ? 18.270 -8.610 -25.519 1.00 94.25 118 ASP A O 1
ATOM 938 N N . ILE A 1 119 ? 19.056 -7.594 -23.683 1.00 94.88 119 ILE A N 1
ATOM 939 C CA . ILE A 1 119 ? 17.980 -6.615 -23.549 1.00 94.88 119 ILE A CA 1
ATOM 940 C C . ILE A 1 119 ? 18.501 -5.284 -24.077 1.00 94.88 119 ILE A C 1
ATOM 942 O O . ILE A 1 119 ? 19.355 -4.665 -23.445 1.00 94.88 119 ILE A O 1
ATOM 946 N N . LYS A 1 120 ? 17.969 -4.831 -25.214 1.00 95.12 120 LYS A N 1
ATOM 947 C CA . LYS A 1 120 ? 18.317 -3.546 -25.825 1.00 95.12 120 LYS A CA 1
ATOM 948 C C . LYS A 1 120 ? 17.059 -2.730 -26.078 1.00 95.12 120 LYS A C 1
ATOM 950 O O . LYS A 1 120 ? 16.131 -3.221 -26.714 1.00 95.12 120 LYS A O 1
ATOM 955 N N . PHE A 1 121 ? 17.026 -1.502 -25.568 1.00 94.94 121 PHE A N 1
ATOM 956 C CA . PHE A 1 121 ? 15.897 -0.599 -25.771 1.00 94.94 121 PHE A CA 1
ATOM 957 C C . PHE A 1 121 ? 16.273 0.861 -25.529 1.00 94.94 121 PHE A C 1
ATOM 959 O O . PHE A 1 121 ? 17.341 1.187 -25.005 1.00 94.94 121 PHE A O 1
ATOM 966 N N . LYS A 1 122 ? 15.373 1.759 -25.928 1.00 94.31 122 LYS A N 1
ATOM 967 C CA . LYS A 1 122 ? 15.475 3.195 -25.681 1.00 94.31 122 LYS A CA 1
ATOM 968 C C . LYS A 1 122 ? 14.771 3.531 -24.359 1.00 94.31 122 LYS A C 1
ATOM 970 O O . LYS A 1 122 ? 13.537 3.497 -24.329 1.00 94.31 122 LYS A O 1
ATOM 975 N N . PRO A 1 123 ? 15.496 3.846 -23.272 1.00 91.06 123 PRO A N 1
ATOM 976 C CA . PRO A 1 123 ? 14.870 4.138 -21.989 1.00 91.06 123 PRO A CA 1
ATOM 977 C C . PRO A 1 123 ? 14.243 5.534 -21.992 1.00 91.06 123 PRO A C 1
ATOM 979 O O . PRO A 1 123 ? 14.595 6.395 -22.807 1.00 91.06 123 PRO A O 1
ATOM 982 N N . LEU A 1 124 ? 13.330 5.763 -21.052 1.00 85.81 124 LEU A N 1
ATOM 983 C CA . LEU A 1 124 ? 12.614 7.023 -20.897 1.00 85.81 124 LEU A CA 1
ATOM 984 C C . LEU A 1 124 ? 13.559 8.238 -20.917 1.00 85.81 124 LEU A C 1
ATOM 986 O O . LEU A 1 124 ? 14.580 8.265 -20.228 1.00 85.81 124 LEU A O 1
ATOM 990 N N . ASN A 1 125 ? 13.199 9.255 -21.703 1.00 82.12 125 ASN A N 1
ATOM 991 C CA . ASN A 1 125 ? 13.931 10.520 -21.839 1.00 82.12 125 ASN A CA 1
ATOM 992 C C . ASN A 1 125 ? 15.361 10.411 -22.407 1.00 82.12 125 ASN A C 1
ATOM 994 O O . ASN A 1 125 ? 16.096 11.398 -22.377 1.00 82.12 125 ASN A O 1
ATOM 998 N N . LYS A 1 126 ? 15.768 9.268 -22.977 1.00 86.38 126 LYS A N 1
ATOM 999 C CA . LYS A 1 126 ? 17.000 9.174 -23.779 1.00 86.38 126 LYS A CA 1
ATOM 1000 C C . LYS A 1 126 ? 16.669 8.969 -25.251 1.00 86.38 126 LYS A C 1
ATOM 1002 O O . LYS A 1 126 ? 15.660 8.365 -25.594 1.00 86.38 126 LYS A O 1
ATOM 1007 N N . SER A 1 127 ? 17.519 9.489 -26.136 1.00 88.00 127 SER A N 1
ATOM 1008 C CA . SER A 1 127 ? 17.344 9.400 -27.592 1.00 88.00 127 SER A CA 1
ATOM 1009 C C . SER A 1 127 ? 17.914 8.112 -28.194 1.00 88.00 127 SER A C 1
ATOM 1011 O O . SER A 1 127 ? 17.354 7.613 -29.169 1.00 88.00 127 SER A O 1
ATOM 1013 N N . LYS A 1 128 ? 18.990 7.582 -27.601 1.00 93.12 128 LYS A N 1
ATOM 1014 C CA . LYS A 1 128 ? 19.724 6.396 -28.060 1.00 93.12 128 LYS A CA 1
ATOM 1015 C C . LYS A 1 128 ? 19.210 5.113 -27.404 1.00 93.12 128 LYS A C 1
ATOM 1017 O O . LYS A 1 128 ? 18.691 5.145 -26.289 1.00 93.12 128 LYS A O 1
ATOM 1022 N N . GLU A 1 129 ? 19.386 3.998 -28.102 1.00 93.62 129 GLU A N 1
ATOM 1023 C CA . GLU A 1 129 ? 19.214 2.661 -27.536 1.00 93.62 129 GLU A CA 1
ATOM 1024 C C . GLU A 1 129 ? 20.452 2.243 -26.752 1.00 93.62 129 GLU A C 1
ATOM 1026 O O . GLU A 1 129 ? 21.577 2.517 -27.170 1.00 93.62 129 GLU A O 1
ATOM 1031 N N . TYR A 1 130 ? 20.225 1.530 -25.657 1.00 94.62 130 TYR A N 1
ATOM 1032 C CA . TYR A 1 130 ? 21.267 0.990 -24.797 1.00 94.62 130 TYR A CA 1
ATOM 1033 C C . TYR A 1 130 ? 20.925 -0.448 -24.431 1.00 94.62 130 TYR A C 1
ATOM 1035 O O . TYR A 1 130 ? 19.749 -0.829 -24.381 1.00 94.62 130 TYR A O 1
ATOM 1043 N N . THR A 1 131 ? 21.950 -1.240 -24.150 1.00 95.62 131 THR A N 1
ATOM 1044 C CA . THR A 1 131 ? 21.764 -2.539 -23.499 1.00 95.62 131 THR A CA 1
ATOM 1045 C C . THR A 1 131 ? 21.471 -2.356 -22.010 1.00 95.62 131 THR A C 1
ATOM 1047 O O . THR A 1 131 ? 21.885 -1.365 -21.403 1.00 95.62 131 THR A O 1
ATOM 1050 N N . ALA A 1 132 ? 20.789 -3.312 -21.378 1.00 93.06 132 ALA A N 1
ATOM 1051 C CA . ALA A 1 132 ? 20.524 -3.240 -19.941 1.00 93.06 132 ALA A CA 1
ATOM 1052 C C . ALA A 1 132 ? 21.822 -3.195 -19.112 1.00 93.06 132 ALA A C 1
ATOM 1054 O O . ALA A 1 132 ? 21.873 -2.503 -18.097 1.00 93.06 132 ALA A O 1
ATOM 1055 N N . CYS A 1 133 ? 22.889 -3.857 -19.574 1.00 93.19 133 CYS A N 1
ATOM 1056 C CA . CYS A 1 133 ? 24.219 -3.771 -18.963 1.00 93.19 133 CYS A CA 1
ATOM 1057 C C . CYS A 1 133 ? 24.777 -2.333 -18.973 1.00 93.19 133 CYS A C 1
ATOM 1059 O O . CYS A 1 133 ? 25.223 -1.822 -17.944 1.00 93.19 133 CYS A O 1
ATOM 1061 N N . GLU A 1 134 ? 24.695 -1.642 -20.114 1.00 93.75 134 GLU A N 1
ATOM 1062 C CA . GLU A 1 134 ? 25.116 -0.240 -20.231 1.00 93.75 134 GLU A CA 1
ATOM 1063 C C . GLU A 1 134 ? 24.240 0.688 -19.383 1.00 93.75 134 GLU A C 1
ATOM 1065 O O . GLU A 1 134 ? 24.758 1.586 -18.718 1.00 93.75 134 GLU A O 1
ATOM 1070 N N . LEU A 1 135 ? 22.923 0.452 -19.361 1.00 91.81 135 LEU A N 1
ATOM 1071 C CA . LEU A 1 135 ? 21.981 1.25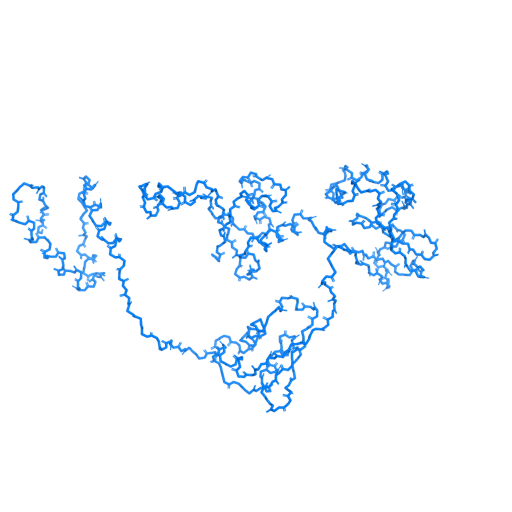1 -18.576 1.00 91.81 135 LEU A CA 1
ATOM 1072 C C . LEU A 1 135 ? 22.281 1.203 -17.082 1.00 91.81 135 LEU A C 1
ATOM 1074 O O . LEU A 1 135 ? 22.239 2.248 -16.437 1.00 91.81 135 LEU A O 1
ATOM 1078 N N . MET A 1 136 ? 22.635 0.035 -16.541 1.00 91.00 136 MET A N 1
ATOM 1079 C CA . MET A 1 136 ? 23.020 -0.077 -15.132 1.00 91.00 136 MET A CA 1
ATOM 1080 C C . MET A 1 136 ? 24.213 0.818 -14.801 1.00 91.00 136 MET A C 1
ATOM 1082 O O . MET A 1 136 ? 24.192 1.525 -13.800 1.00 91.00 136 MET A O 1
ATOM 1086 N N . ASN A 1 137 ? 25.224 0.864 -15.669 1.00 91.56 137 ASN A N 1
ATOM 1087 C CA . ASN A 1 137 ? 26.389 1.719 -15.446 1.00 91.56 137 ASN A CA 1
ATOM 1088 C C . ASN A 1 137 ? 26.058 3.210 -15.588 1.00 91.56 137 ASN A C 1
ATOM 1090 O O . ASN A 1 137 ? 26.524 4.014 -14.785 1.00 91.56 137 ASN A O 1
ATOM 1094 N N . ILE A 1 138 ? 25.218 3.579 -16.558 1.00 89.06 138 ILE A N 1
ATOM 1095 C CA . ILE A 1 138 ? 24.772 4.968 -16.757 1.00 89.06 138 ILE A CA 1
ATOM 1096 C C . ILE A 1 138 ? 23.955 5.460 -15.558 1.00 89.06 138 ILE A C 1
ATOM 1098 O O . ILE A 1 138 ? 24.098 6.606 -15.136 1.00 89.06 138 ILE A O 1
ATOM 1102 N N . TYR A 1 139 ? 23.090 4.612 -15.003 1.00 86.31 139 TYR A N 1
ATOM 1103 C CA . TYR A 1 139 ? 22.215 5.009 -13.906 1.00 86.31 139 TYR A CA 1
ATOM 1104 C C . TYR A 1 139 ? 22.888 4.984 -12.532 1.00 86.31 139 TYR A C 1
ATOM 1106 O O . TYR A 1 139 ? 22.322 5.530 -11.591 1.00 86.31 139 TYR A O 1
ATOM 1114 N N . LYS A 1 140 ? 24.109 4.445 -12.391 1.00 87.44 140 LYS A N 1
ATOM 1115 C CA . LYS A 1 140 ? 24.885 4.569 -11.138 1.00 87.44 140 LYS A CA 1
ATOM 1116 C C . LYS A 1 140 ? 25.158 6.021 -10.766 1.00 87.44 140 LYS A C 1
ATOM 1118 O O . LYS A 1 140 ? 25.202 6.358 -9.588 1.00 87.44 140 LYS A O 1
ATOM 1123 N N . THR A 1 141 ? 25.322 6.876 -11.772 1.00 81.44 141 THR A N 1
ATOM 1124 C CA . THR A 1 141 ? 25.526 8.318 -11.593 1.00 81.44 141 THR A CA 1
ATOM 1125 C C . THR A 1 141 ? 24.218 9.110 -11.552 1.00 81.44 141 THR A C 1
ATOM 1127 O O . THR A 1 141 ? 24.247 10.316 -11.337 1.00 81.44 141 THR A O 1
ATOM 1130 N N . ASP A 1 142 ? 23.072 8.467 -11.789 1.00 76.75 142 ASP A N 1
ATOM 1131 C CA . ASP A 1 142 ? 21.770 9.130 -11.829 1.00 76.75 142 ASP A CA 1
ATOM 1132 C C . ASP A 1 142 ? 21.217 9.318 -10.416 1.00 76.75 142 ASP A C 1
ATOM 1134 O O . ASP A 1 142 ? 21.130 8.370 -9.640 1.00 76.75 142 ASP A O 1
ATOM 1138 N N . ASN A 1 143 ? 20.830 10.546 -10.072 1.00 67.19 143 ASN A N 1
ATOM 1139 C CA . ASN A 1 143 ? 20.415 10.877 -8.711 1.00 67.19 143 ASN A CA 1
ATOM 1140 C C . ASN A 1 143 ? 19.152 10.141 -8.254 1.00 67.19 143 ASN A C 1
ATOM 1142 O O . ASN A 1 143 ? 19.025 9.891 -7.062 1.00 67.19 143 ASN A O 1
ATOM 1146 N N . GLN A 1 144 ? 18.251 9.784 -9.171 1.00 68.75 144 GLN A N 1
ATOM 1147 C CA . GLN A 1 144 ? 16.989 9.125 -8.835 1.00 68.75 144 GLN A CA 1
ATOM 1148 C C . GLN A 1 144 ? 17.098 7.611 -9.006 1.00 68.75 144 GLN A C 1
ATOM 1150 O O . GLN A 1 144 ? 16.695 6.843 -8.135 1.00 68.75 144 GLN A O 1
ATOM 1155 N N . LEU A 1 145 ? 17.662 7.158 -10.127 1.00 73.56 145 LEU A N 1
ATOM 1156 C CA . LEU A 1 145 ? 17.627 5.742 -10.488 1.00 73.56 145 LEU A CA 1
ATOM 1157 C C . LEU A 1 145 ? 18.706 4.900 -9.798 1.00 73.56 145 LEU A C 1
ATOM 1159 O O . LEU A 1 145 ? 18.489 3.695 -9.634 1.00 73.56 145 LEU A O 1
ATOM 1163 N N . LYS A 1 146 ? 19.810 5.503 -9.321 1.00 76.56 146 LYS A N 1
ATOM 1164 C CA . LYS A 1 146 ? 20.893 4.783 -8.615 1.00 76.56 146 LYS A CA 1
ATOM 1165 C C . LYS A 1 146 ? 20.387 3.957 -7.434 1.00 76.56 146 LYS A C 1
ATOM 1167 O O . LYS A 1 146 ? 20.900 2.874 -7.164 1.00 76.56 146 LYS A O 1
ATOM 1172 N N . HIS A 1 147 ? 19.345 4.445 -6.764 1.00 73.44 147 HIS A N 1
ATOM 1173 C CA . HIS A 1 147 ? 18.777 3.812 -5.582 1.00 73.44 147 HIS A CA 1
ATOM 1174 C C . HIS A 1 147 ? 18.065 2.493 -5.894 1.00 73.44 147 HIS A C 1
ATOM 1176 O O . HIS A 1 147 ? 17.948 1.669 -4.999 1.00 73.44 147 HIS A O 1
ATOM 1182 N N . TYR A 1 148 ? 17.653 2.231 -7.139 1.00 73.19 148 TYR A N 1
ATOM 1183 C CA . TYR A 1 148 ? 16.879 1.033 -7.498 1.00 73.19 148 TYR A CA 1
ATOM 1184 C C . TYR A 1 148 ? 17.706 -0.065 -8.177 1.00 73.19 148 TYR A C 1
ATOM 1186 O O . TYR A 1 148 ? 17.260 -1.210 -8.245 1.00 73.19 148 TYR A O 1
ATOM 1194 N N . LEU A 1 149 ? 18.910 0.246 -8.670 1.00 85.12 149 LEU A N 1
ATOM 1195 C CA . LEU A 1 149 ? 19.714 -0.691 -9.471 1.00 85.12 149 LEU A CA 1
ATOM 1196 C C . LEU A 1 149 ? 20.044 -1.975 -8.705 1.00 85.12 149 LEU A C 1
ATOM 1198 O O . LEU A 1 149 ? 19.878 -3.074 -9.235 1.00 85.12 149 LEU A O 1
ATOM 1202 N N . HIS A 1 150 ? 20.398 -1.834 -7.424 1.00 85.50 150 HIS A N 1
ATOM 1203 C CA . HIS A 1 150 ? 20.770 -2.942 -6.542 1.00 85.50 150 HIS A CA 1
ATOM 1204 C C . HIS A 1 150 ? 19.682 -4.026 -6.398 1.00 85.50 150 HIS A C 1
ATOM 1206 O O . HIS A 1 150 ? 19.993 -5.144 -5.989 1.00 85.50 150 HIS A O 1
ATOM 1212 N N . ILE A 1 151 ? 18.419 -3.735 -6.753 1.00 81.62 151 ILE A N 1
ATOM 1213 C CA . ILE A 1 151 ? 17.307 -4.698 -6.684 1.00 81.62 151 ILE A CA 1
ATOM 1214 C C . ILE A 1 151 ? 17.522 -5.874 -7.651 1.00 81.62 151 ILE A C 1
ATOM 1216 O O . ILE A 1 151 ? 17.156 -7.016 -7.344 1.00 81.62 151 ILE A O 1
ATOM 1220 N N . ILE A 1 152 ? 18.101 -5.606 -8.827 1.00 87.38 152 ILE A N 1
ATOM 1221 C CA . ILE A 1 152 ? 18.335 -6.626 -9.858 1.00 87.38 152 ILE A CA 1
ATOM 1222 C C . ILE A 1 152 ? 19.793 -6.728 -10.315 1.00 87.38 152 ILE A C 1
ATOM 1224 O O . ILE A 1 152 ? 20.123 -7.738 -10.921 1.00 87.38 152 ILE A O 1
ATOM 1228 N N . GLU A 1 153 ? 20.671 -5.772 -9.986 1.00 87.62 153 GLU A N 1
ATOM 1229 C CA . GLU A 1 153 ? 22.049 -5.685 -10.509 1.00 87.62 153 GLU A CA 1
ATOM 1230 C C . GLU A 1 153 ? 22.876 -6.976 -10.367 1.00 87.62 153 GLU A C 1
ATOM 1232 O O . GLU A 1 153 ? 23.593 -7.361 -11.285 1.00 87.62 153 GLU A O 1
ATOM 1237 N N . ASN A 1 154 ? 22.740 -7.686 -9.245 1.00 86.88 154 ASN A N 1
ATOM 1238 C CA . ASN A 1 154 ? 23.515 -8.903 -8.967 1.00 86.88 154 ASN A CA 1
ATOM 1239 C C . ASN A 1 154 ? 22.840 -10.196 -9.460 1.00 86.88 154 ASN A C 1
ATOM 1241 O O . ASN A 1 154 ? 23.290 -11.295 -9.132 1.00 86.88 154 ASN A O 1
ATOM 1245 N N . LYS A 1 155 ? 21.729 -10.095 -10.198 1.00 90.25 155 LYS A N 1
ATOM 1246 C CA . LYS A 1 155 ? 20.967 -11.258 -10.669 1.00 90.25 155 LYS A CA 1
ATOM 1247 C C . LYS A 1 155 ? 21.437 -11.693 -12.061 1.00 90.25 155 LYS A C 1
ATOM 1249 O O . LYS A 1 155 ? 21.767 -10.850 -12.890 1.00 90.25 155 LYS A O 1
ATOM 1254 N N . PRO A 1 156 ? 21.411 -13.004 -12.367 1.00 92.44 156 PRO A N 1
ATOM 1255 C CA . PRO A 1 156 ? 21.860 -13.515 -13.666 1.00 92.44 156 PRO A CA 1
ATOM 1256 C C . PRO A 1 156 ? 20.947 -13.099 -14.830 1.00 92.44 156 PRO A C 1
ATOM 1258 O O . PRO A 1 156 ? 21.381 -13.078 -15.981 1.00 92.44 156 PRO A O 1
ATOM 1261 N N . LEU A 1 157 ? 19.680 -12.795 -14.538 1.00 94.44 157 LEU A N 1
ATOM 1262 C CA . LEU A 1 157 ? 18.664 -12.400 -15.506 1.00 94.44 157 LEU A CA 1
ATOM 1263 C C . LEU A 1 157 ? 17.909 -11.180 -14.982 1.00 94.44 157 LEU A C 1
ATOM 1265 O O . LEU A 1 157 ? 17.616 -11.096 -13.786 1.00 94.44 157 LEU A O 1
ATOM 1269 N N . TYR A 1 158 ? 17.568 -10.264 -15.884 1.00 94.69 158 TYR A N 1
ATOM 1270 C CA . TYR A 1 158 ? 16.765 -9.082 -15.591 1.00 94.69 158 TYR A CA 1
ATOM 1271 C C . TYR A 1 158 ? 15.352 -9.250 -16.142 1.00 94.69 158 TYR A C 1
ATOM 1273 O O . TYR A 1 158 ? 15.197 -9.746 -17.264 1.00 94.69 158 TYR A O 1
ATOM 1281 N N . PRO A 1 159 ? 14.329 -8.842 -15.375 1.00 94.44 159 PRO A N 1
ATOM 1282 C CA . PRO A 1 159 ? 12.954 -8.903 -15.827 1.00 94.44 159 PRO A CA 1
ATOM 1283 C C . PRO A 1 159 ? 12.687 -7.819 -16.880 1.00 94.44 159 PRO A C 1
ATOM 1285 O O . PRO A 1 159 ? 13.196 -6.699 -16.805 1.00 94.44 159 PRO A O 1
ATOM 1288 N N . VAL A 1 160 ? 11.897 -8.172 -17.886 1.00 95.62 160 VAL A N 1
ATOM 1289 C CA . VAL A 1 160 ? 11.599 -7.332 -19.047 1.00 95.62 160 VAL A CA 1
ATOM 1290 C C . VAL A 1 160 ? 10.216 -7.675 -19.589 1.00 95.62 160 VAL A C 1
ATOM 1292 O O . VAL A 1 160 ? 9.785 -8.832 -19.537 1.00 95.62 160 VAL A O 1
ATOM 1295 N N . ILE A 1 161 ? 9.521 -6.663 -20.106 1.00 96.06 161 ILE A N 1
ATOM 1296 C CA . ILE A 1 161 ? 8.199 -6.810 -20.716 1.00 96.06 161 ILE A CA 1
ATOM 1297 C C . ILE A 1 161 ? 8.282 -6.461 -22.198 1.00 96.06 161 ILE A C 1
ATOM 1299 O O . ILE A 1 161 ? 8.820 -5.414 -22.558 1.00 96.06 161 ILE A O 1
ATOM 1303 N N . TYR A 1 162 ? 7.741 -7.339 -23.039 1.00 95.56 162 TYR A N 1
ATOM 1304 C CA . TYR A 1 162 ? 7.690 -7.191 -24.492 1.00 95.56 162 TYR A CA 1
ATOM 1305 C C . TYR A 1 162 ? 6.257 -7.099 -25.012 1.00 95.56 162 TYR A C 1
ATOM 1307 O O . TYR A 1 162 ? 5.351 -7.696 -24.430 1.00 95.56 162 TYR A O 1
ATOM 1315 N N . ASP A 1 163 ? 6.080 -6.398 -26.127 1.00 95.19 163 ASP A N 1
ATOM 1316 C CA . ASP A 1 163 ? 4.878 -6.451 -26.962 1.00 95.19 163 ASP A CA 1
ATOM 1317 C C . ASP A 1 163 ? 4.965 -7.603 -27.990 1.00 95.19 163 ASP A C 1
ATOM 1319 O O . ASP A 1 163 ? 5.972 -8.320 -28.066 1.00 95.19 163 ASP A O 1
ATOM 1323 N N . SER A 1 164 ? 3.927 -7.780 -28.811 1.00 94.56 164 SER A N 1
ATOM 1324 C CA . SER A 1 164 ? 3.896 -8.812 -29.858 1.00 94.56 164 SER A CA 1
ATOM 1325 C C . SER A 1 164 ? 4.927 -8.601 -30.968 1.00 94.56 164 SER A C 1
ATOM 1327 O O . SER A 1 164 ? 5.277 -9.548 -31.671 1.00 94.56 164 SER A O 1
ATOM 1329 N N . ASN A 1 165 ? 5.409 -7.369 -31.138 1.00 93.44 165 ASN A N 1
ATOM 1330 C CA . ASN A 1 165 ? 6.413 -6.989 -32.130 1.00 93.44 165 ASN A CA 1
ATOM 1331 C C . ASN A 1 165 ? 7.849 -7.150 -31.594 1.00 93.44 165 ASN A C 1
ATOM 1333 O O . ASN A 1 165 ? 8.810 -6.884 -32.317 1.00 93.44 165 ASN A O 1
ATOM 1337 N N . GLY A 1 166 ? 8.015 -7.575 -30.336 1.00 91.00 166 GLY A N 1
ATOM 1338 C CA . GLY A 1 166 ? 9.315 -7.707 -29.682 1.00 91.00 166 GLY A CA 1
ATOM 1339 C C . GLY A 1 166 ? 9.906 -6.383 -29.183 1.00 91.00 166 GLY A C 1
ATOM 1340 O O . GLY A 1 166 ? 11.093 -6.333 -28.854 1.00 91.00 166 GLY A O 1
ATOM 1341 N N . VAL A 1 167 ? 9.105 -5.319 -29.094 1.00 93.94 167 VAL A N 1
ATOM 1342 C CA . VAL A 1 167 ? 9.488 -4.023 -28.523 1.00 93.94 167 VAL A CA 1
ATOM 1343 C C . VAL A 1 167 ? 9.443 -4.104 -27.000 1.00 93.94 167 VAL A C 1
ATOM 1345 O O . VAL A 1 167 ? 8.486 -4.608 -26.417 1.00 93.94 167 VAL A O 1
ATOM 1348 N N . VAL A 1 168 ? 10.484 -3.596 -26.336 1.00 94.94 168 VAL A N 1
ATOM 1349 C CA . VAL A 1 168 ? 10.545 -3.533 -24.869 1.00 94.94 168 VAL A CA 1
ATOM 1350 C C . VAL A 1 168 ? 9.652 -2.404 -24.352 1.00 94.94 168 VAL A C 1
ATOM 1352 O O . VAL A 1 168 ? 9.905 -1.232 -24.642 1.00 94.94 168 VAL A O 1
ATOM 1355 N N . LEU A 1 169 ? 8.663 -2.755 -23.530 1.00 92.88 169 LEU A N 1
ATOM 1356 C CA . LEU A 1 169 ? 7.820 -1.803 -22.802 1.00 92.88 169 LEU A CA 1
ATOM 1357 C C . LEU A 1 169 ? 8.574 -1.218 -21.615 1.00 92.88 169 LEU A C 1
ATOM 1359 O O . LEU A 1 169 ? 8.690 -0.003 -21.489 1.00 92.88 169 LEU A O 1
ATOM 1363 N N . SER A 1 170 ? 9.091 -2.074 -20.738 1.00 92.50 170 SER A N 1
ATOM 1364 C CA . SER A 1 170 ? 9.791 -1.672 -19.522 1.00 92.50 170 SER A CA 1
ATOM 1365 C C . SER A 1 170 ? 10.797 -2.736 -19.089 1.00 92.50 170 SER A C 1
ATOM 1367 O O . SER A 1 170 ? 10.712 -3.911 -19.462 1.00 92.50 170 SER A O 1
ATOM 1369 N N . MET A 1 171 ? 11.771 -2.302 -18.289 1.00 92.88 171 MET A N 1
ATOM 1370 C CA . MET A 1 171 ? 12.671 -3.163 -17.527 1.00 92.88 171 MET A CA 1
ATOM 1371 C C . MET A 1 171 ? 12.392 -2.922 -16.039 1.00 92.88 171 MET A C 1
ATOM 1373 O O . MET A 1 171 ? 13.048 -2.072 -15.418 1.00 92.88 171 MET A O 1
ATOM 1377 N N . PRO A 1 172 ? 11.386 -3.603 -15.457 1.00 88.44 172 PRO A N 1
ATOM 1378 C CA . PRO A 1 172 ? 11.093 -3.475 -14.038 1.00 88.44 172 PRO A CA 1
ATOM 1379 C C . PRO A 1 172 ? 12.296 -3.894 -13.175 1.00 88.44 172 PRO A C 1
ATOM 1381 O O . PRO A 1 172 ? 13.143 -4.662 -13.616 1.00 88.44 172 PRO A O 1
ATOM 1384 N N . PRO A 1 173 ? 12.441 -3.399 -11.941 1.00 83.31 173 PRO A N 1
ATOM 1385 C CA . PRO A 1 173 ? 11.796 -2.229 -11.364 1.00 83.31 173 PRO A CA 1
ATOM 1386 C C . PRO A 1 173 ? 12.504 -0.914 -11.750 1.00 83.31 173 PRO A C 1
ATOM 1388 O O . PRO A 1 173 ? 12.415 0.061 -11.013 1.00 83.31 173 PRO A O 1
ATOM 1391 N N . ILE A 1 174 ? 13.281 -0.853 -12.833 1.00 86.25 174 ILE A N 1
ATOM 1392 C CA . ILE A 1 174 ? 14.217 0.260 -13.057 1.00 86.25 174 ILE A CA 1
ATOM 1393 C C . ILE A 1 174 ? 13.608 1.372 -13.904 1.00 86.25 174 ILE A C 1
ATOM 1395 O O . ILE A 1 174 ? 13.520 2.512 -13.445 1.00 86.25 174 ILE A O 1
ATOM 1399 N N . ILE A 1 175 ? 13.207 1.084 -15.141 1.00 85.62 175 ILE A N 1
ATOM 1400 C CA . ILE A 1 175 ? 12.815 2.143 -16.077 1.00 85.62 175 ILE A CA 1
ATOM 1401 C C . ILE A 1 175 ? 11.887 1.641 -17.183 1.00 85.62 175 ILE A C 1
ATOM 1403 O O . ILE A 1 175 ? 12.001 0.504 -17.644 1.00 85.62 175 ILE A O 1
ATOM 1407 N N . ASN A 1 176 ? 11.010 2.531 -17.646 1.00 91.62 176 ASN A N 1
ATOM 1408 C CA . ASN A 1 176 ? 10.137 2.296 -18.792 1.00 91.62 176 ASN A CA 1
ATOM 1409 C C . ASN A 1 176 ? 10.842 2.676 -20.102 1.00 91.62 176 ASN A C 1
ATOM 1411 O O . ASN A 1 176 ? 11.773 3.487 -20.137 1.00 91.62 176 ASN A O 1
ATOM 1415 N N . GLY A 1 177 ? 10.385 2.093 -21.200 1.00 89.81 177 GLY A N 1
ATOM 1416 C CA . GLY A 1 177 ? 10.785 2.443 -22.551 1.00 89.81 177 GLY A CA 1
ATOM 1417 C C . GLY A 1 177 ? 10.188 3.781 -22.980 1.00 89.81 177 GLY A C 1
ATOM 1418 O O . GLY A 1 177 ? 9.063 4.137 -22.628 1.00 89.81 177 GLY A O 1
ATOM 1419 N N . ASN A 1 178 ? 10.944 4.537 -23.774 1.00 91.69 178 ASN A N 1
ATOM 1420 C CA . ASN A 1 178 ? 10.493 5.824 -24.303 1.00 91.69 178 ASN A CA 1
ATOM 1421 C C . ASN A 1 178 ? 9.425 5.682 -25.398 1.00 91.69 178 ASN A C 1
ATOM 1423 O O . ASN A 1 178 ? 8.740 6.654 -25.693 1.00 91.69 178 ASN A O 1
ATOM 1427 N N . HIS A 1 179 ? 9.330 4.509 -26.030 1.00 92.44 179 HIS A N 1
ATOM 1428 C CA . HIS A 1 179 ? 8.360 4.210 -27.090 1.00 92.44 179 HIS A CA 1
ATOM 1429 C C . HIS A 1 179 ? 6.916 4.400 -26.611 1.00 92.44 179 HIS A C 1
ATOM 1431 O O . HIS A 1 179 ? 6.140 5.105 -27.238 1.00 92.44 179 HIS A O 1
ATOM 1437 N N . SER A 1 180 ? 6.613 3.866 -25.432 1.00 92.50 180 SER A N 1
ATOM 1438 C CA . SER A 1 180 ? 5.292 3.886 -24.801 1.00 92.50 180 SER A CA 1
ATOM 1439 C C . SER A 1 180 ? 5.122 5.001 -23.766 1.00 92.50 180 SER A C 1
ATOM 1441 O O . SER A 1 180 ? 4.430 4.828 -22.765 1.00 92.50 180 SER A O 1
ATOM 1443 N N . LYS A 1 181 ? 5.840 6.116 -23.922 1.00 90.44 181 LYS A N 1
ATOM 1444 C CA . LYS A 1 181 ? 5.834 7.211 -22.945 1.00 90.44 181 LYS A CA 1
ATOM 1445 C C . LYS A 1 181 ? 4.465 7.900 -22.911 1.00 90.44 181 LYS A C 1
ATOM 1447 O O . LYS A 1 181 ? 4.000 8.379 -23.937 1.00 90.44 181 LYS A O 1
ATOM 1452 N N . ILE A 1 182 ? 3.897 8.054 -21.716 1.00 89.06 182 ILE A N 1
ATOM 1453 C CA . ILE A 1 182 ? 2.677 8.842 -21.499 1.00 89.06 182 ILE A CA 1
ATOM 1454 C C . ILE A 1 182 ? 2.926 10.322 -21.812 1.00 89.06 182 ILE A C 1
ATOM 1456 O O . ILE A 1 182 ? 3.920 10.917 -21.375 1.00 89.06 182 ILE A O 1
ATOM 1460 N N . THR A 1 183 ? 1.997 10.927 -22.545 1.00 90.19 183 THR A N 1
ATOM 1461 C CA . THR A 1 183 ? 1.964 12.364 -22.837 1.00 90.19 183 THR A CA 1
ATOM 1462 C C . THR A 1 183 ? 0.591 12.944 -22.503 1.00 90.19 183 THR A C 1
ATOM 1464 O O . THR A 1 183 ? -0.355 12.211 -22.237 1.00 90.19 183 THR A O 1
ATOM 1467 N N . VAL A 1 184 ? 0.455 14.273 -22.557 1.00 91.88 184 VAL A N 1
ATOM 1468 C CA . VAL A 1 184 ? -0.834 14.963 -22.338 1.00 91.88 184 VAL A CA 1
ATOM 1469 C C . VAL A 1 184 ? -1.907 14.524 -23.34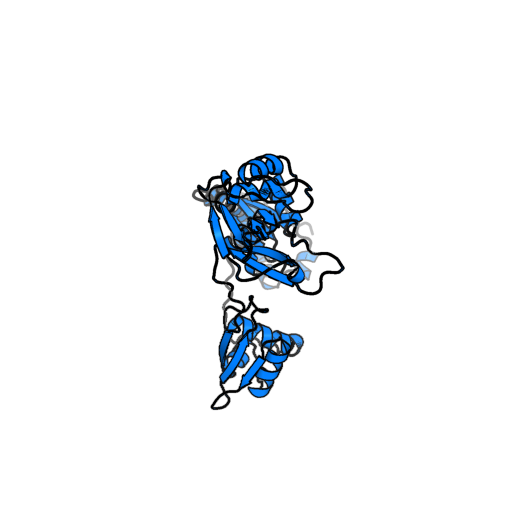8 1.00 91.88 184 VAL A C 1
ATOM 1471 O O . VAL A 1 184 ? -3.095 14.622 -23.066 1.00 91.88 184 VAL A O 1
ATOM 1474 N N . ASN A 1 185 ? -1.496 14.010 -24.511 1.00 93.94 185 ASN A N 1
ATOM 1475 C CA . ASN A 1 185 ? -2.402 13.570 -25.571 1.00 93.94 185 ASN A CA 1
ATOM 1476 C C . ASN A 1 185 ? -2.775 12.082 -25.481 1.00 93.94 185 ASN A C 1
ATOM 1478 O O . ASN A 1 185 ? -3.594 11.627 -26.280 1.00 93.94 185 ASN A O 1
ATOM 1482 N N . THR A 1 186 ? -2.164 11.322 -24.566 1.00 93.44 186 THR A N 1
ATOM 1483 C CA . THR A 1 186 ? -2.430 9.889 -24.405 1.00 93.44 186 THR A CA 1
ATOM 1484 C C . THR A 1 186 ? -3.880 9.677 -23.977 1.00 93.44 186 THR A C 1
ATOM 1486 O O . THR A 1 186 ? -4.342 10.281 -23.008 1.00 93.44 186 THR A O 1
ATOM 1489 N N . LYS A 1 187 ? -4.601 8.818 -24.704 1.00 93.56 187 LYS A N 1
ATOM 1490 C CA . LYS A 1 187 ? -6.022 8.528 -24.449 1.00 93.56 187 LYS A CA 1
ATOM 1491 C C . LYS A 1 187 ? -6.212 7.210 -23.720 1.00 93.56 187 LYS A C 1
ATOM 1493 O O . LYS A 1 187 ? -6.980 7.146 -22.764 1.00 93.56 187 LYS A O 1
ATOM 1498 N N . ASN A 1 188 ? -5.505 6.179 -24.170 1.00 94.38 188 ASN A N 1
ATOM 1499 C CA . ASN A 1 188 ? -5.604 4.836 -23.625 1.00 94.38 188 ASN A CA 1
ATOM 1500 C C . ASN A 1 188 ? -4.319 4.495 -22.869 1.00 94.38 188 ASN A C 1
ATOM 1502 O O . ASN A 1 188 ? -3.220 4.593 -23.412 1.00 94.38 188 ASN A O 1
ATOM 1506 N N . VAL A 1 189 ? -4.452 4.091 -21.606 1.00 91.44 189 VAL A N 1
ATOM 1507 C CA . VAL A 1 189 ? -3.310 3.776 -20.741 1.00 91.44 189 VAL A CA 1
ATOM 1508 C C . VAL A 1 189 ? -3.296 2.284 -20.445 1.00 91.44 189 VAL A C 1
ATOM 1510 O O . VAL A 1 189 ? -4.266 1.737 -19.924 1.00 91.44 189 VAL A O 1
ATOM 1513 N N . PHE A 1 190 ? -2.178 1.635 -20.750 1.00 92.94 190 PHE A N 1
ATOM 1514 C CA . PHE A 1 190 ? -1.864 0.292 -20.285 1.00 92.94 190 PHE A CA 1
ATOM 1515 C C . PHE A 1 190 ? -1.039 0.395 -19.001 1.00 92.94 190 PHE A C 1
ATOM 1517 O O . PHE A 1 190 ? -0.042 1.117 -18.958 1.00 92.94 190 PHE A O 1
ATOM 1524 N N . ILE A 1 191 ? -1.475 -0.291 -17.948 1.00 88.88 191 ILE A N 1
ATOM 1525 C CA . ILE A 1 191 ? -0.826 -0.279 -16.635 1.00 88.88 191 ILE A CA 1
ATOM 1526 C C . ILE A 1 191 ? -0.366 -1.697 -16.333 1.00 88.88 191 ILE A C 1
ATOM 1528 O O . ILE A 1 191 ? -1.185 -2.617 -16.294 1.00 88.88 191 ILE A O 1
ATOM 1532 N N . GLU A 1 192 ? 0.925 -1.870 -16.083 1.00 88.12 192 GLU A N 1
ATOM 1533 C CA . GLU A 1 192 ? 1.495 -3.133 -15.646 1.00 88.12 192 GLU A CA 1
ATOM 1534 C C . GLU A 1 192 ? 2.026 -3.039 -14.217 1.00 88.12 192 GLU A C 1
ATOM 1536 O O . GLU A 1 192 ? 2.557 -2.019 -13.780 1.00 88.12 192 GLU A O 1
ATOM 1541 N N . CYS A 1 193 ? 1.885 -4.135 -13.477 1.00 85.38 193 CYS A N 1
ATOM 1542 C CA . CYS A 1 193 ? 2.295 -4.245 -12.088 1.00 85.38 193 CYS A CA 1
ATOM 1543 C C . CYS A 1 193 ? 3.132 -5.517 -11.937 1.00 85.38 193 CYS A C 1
ATOM 1545 O O . CYS A 1 193 ? 2.660 -6.617 -12.223 1.00 85.38 193 CYS A O 1
ATOM 1547 N N . THR A 1 194 ? 4.388 -5.371 -11.526 1.00 84.25 194 THR A N 1
ATOM 1548 C CA . THR A 1 194 ? 5.315 -6.490 -11.301 1.00 84.25 194 THR A CA 1
ATOM 1549 C C . THR A 1 194 ? 5.785 -6.467 -9.861 1.00 84.25 194 THR A C 1
ATOM 1551 O O . THR A 1 194 ? 6.011 -5.402 -9.305 1.00 84.25 194 THR A O 1
ATOM 1554 N N . GLY A 1 195 ? 5.937 -7.616 -9.220 1.00 78.38 195 GLY A N 1
ATOM 1555 C CA . GLY A 1 195 ? 6.296 -7.651 -7.810 1.00 78.38 195 GLY A CA 1
ATOM 1556 C C . GLY A 1 195 ? 6.673 -9.043 -7.345 1.00 78.38 195 GLY A C 1
ATOM 1557 O O . GLY A 1 195 ? 6.502 -10.022 -8.069 1.00 78.38 195 GLY A O 1
ATOM 1558 N N . THR A 1 196 ? 7.223 -9.113 -6.140 1.00 72.31 196 THR A N 1
ATOM 1559 C CA . THR A 1 196 ? 7.540 -10.374 -5.452 1.00 72.31 196 THR A CA 1
ATOM 1560 C C . THR A 1 196 ? 6.433 -10.802 -4.492 1.00 72.31 196 THR A C 1
ATOM 1562 O O . THR A 1 196 ? 6.393 -11.963 -4.096 1.00 72.31 196 THR A O 1
ATOM 1565 N N . ASP A 1 197 ? 5.531 -9.885 -4.143 1.00 65.44 197 ASP A N 1
ATOM 1566 C CA . ASP A 1 197 ? 4.402 -10.113 -3.248 1.00 65.44 197 ASP A CA 1
ATOM 1567 C C . ASP A 1 197 ? 3.090 -10.138 -4.048 1.00 65.44 197 ASP A C 1
ATOM 1569 O O . ASP A 1 197 ? 2.639 -9.114 -4.564 1.00 65.44 197 ASP A O 1
ATOM 1573 N N . PHE A 1 198 ? 2.496 -11.328 -4.169 1.00 63.91 198 PHE A N 1
ATOM 1574 C CA . PHE A 1 198 ? 1.257 -11.571 -4.916 1.00 63.91 198 PHE A CA 1
ATOM 1575 C C . PHE A 1 198 ? -0.007 -11.206 -4.115 1.00 63.91 198 PHE A C 1
ATOM 1577 O O . PHE A 1 198 ? -1.092 -11.141 -4.682 1.00 63.91 198 PHE A O 1
ATOM 1584 N N . THR A 1 199 ? 0.101 -10.946 -2.804 1.00 57.66 199 THR A N 1
ATOM 1585 C CA . THR A 1 199 ? -1.053 -10.875 -1.880 1.00 57.66 199 THR A CA 1
ATOM 1586 C C . THR A 1 199 ? -1.979 -9.667 -2.072 1.00 57.66 199 THR A C 1
ATOM 1588 O O . THR A 1 199 ? -2.952 -9.514 -1.338 1.00 57.66 199 THR A O 1
ATOM 1591 N N . LYS A 1 200 ? -1.728 -8.815 -3.072 1.00 58.28 200 LYS A N 1
ATOM 1592 C CA . LYS A 1 200 ? -2.528 -7.622 -3.380 1.00 58.28 200 LYS A CA 1
ATOM 1593 C C . LYS A 1 200 ? -3.361 -7.801 -4.647 1.00 58.28 200 LYS A C 1
ATOM 1595 O O . LYS A 1 200 ? -3.260 -7.011 -5.584 1.00 58.28 200 LYS A O 1
ATOM 1600 N N . GLU A 1 201 ? -4.178 -8.846 -4.686 1.00 57.06 201 GLU A N 1
ATOM 1601 C CA . GLU A 1 201 ? -5.222 -8.947 -5.702 1.00 57.06 201 GLU A CA 1
ATOM 1602 C C . GLU A 1 201 ? -6.279 -7.867 -5.424 1.00 57.06 201 GLU A C 1
ATOM 1604 O O . GLU A 1 201 ? -6.742 -7.720 -4.293 1.00 57.06 201 GLU A O 1
ATOM 1609 N N . LEU A 1 202 ? -6.661 -7.085 -6.441 1.00 67.88 202 LEU A N 1
ATOM 1610 C CA . LEU A 1 202 ? -7.699 -6.046 -6.331 1.00 67.88 202 LEU A CA 1
ATOM 1611 C C . LEU A 1 202 ? -9.109 -6.664 -6.319 1.00 67.88 202 LEU A C 1
ATOM 1613 O O . LEU A 1 202 ? -10.030 -6.172 -6.971 1.00 67.88 202 LEU A O 1
ATOM 1617 N N . ALA A 1 203 ? -9.264 -7.774 -5.605 1.00 75.44 203 ALA A N 1
ATOM 1618 C CA . ALA A 1 203 ? -10.522 -8.472 -5.461 1.00 75.44 203 ALA A CA 1
ATOM 1619 C C . ALA A 1 203 ? -11.357 -7.825 -4.357 1.00 75.44 203 ALA A C 1
ATOM 1621 O O . ALA A 1 203 ? -10.854 -7.420 -3.306 1.00 75.44 203 ALA A O 1
ATOM 1622 N N . TYR A 1 204 ? -12.662 -7.777 -4.592 1.00 83.00 204 TYR A N 1
ATOM 1623 C CA . TYR A 1 204 ? -13.616 -7.537 -3.525 1.00 83.00 204 TYR A CA 1
ATOM 1624 C C . TYR A 1 204 ? -13.613 -8.740 -2.588 1.00 83.00 204 TYR A C 1
ATOM 1626 O O . TYR A 1 204 ? -13.685 -9.888 -3.033 1.00 83.00 204 TYR A O 1
ATOM 1634 N N . ARG A 1 205 ? -13.531 -8.474 -1.287 1.00 90.12 205 ARG A N 1
ATOM 1635 C CA . ARG A 1 205 ? -13.646 -9.506 -0.255 1.00 90.12 205 ARG A CA 1
ATOM 1636 C C . ARG A 1 205 ? -15.018 -9.421 0.381 1.00 90.12 205 ARG A C 1
ATOM 1638 O O . ARG A 1 205 ? -15.591 -8.343 0.485 1.00 90.12 205 ARG A O 1
ATOM 1645 N N . LYS A 1 206 ? -15.537 -10.561 0.816 1.00 92.75 206 LYS A N 1
ATOM 1646 C CA . LYS A 1 206 ? -16.782 -10.627 1.575 1.00 92.75 206 LYS A CA 1
ATOM 1647 C C . LYS A 1 206 ? -16.482 -11.142 2.966 1.00 92.75 206 LYS A C 1
ATOM 1649 O O . LYS A 1 206 ? -15.864 -12.195 3.111 1.00 92.75 206 LYS A O 1
ATOM 1654 N N . GLU A 1 207 ? -16.930 -10.403 3.966 1.00 93.81 207 GLU A N 1
ATOM 1655 C CA . GLU A 1 207 ? -16.868 -10.812 5.362 1.00 93.81 207 GLU A CA 1
ATOM 1656 C C . GLU A 1 207 ? -18.264 -10.800 5.973 1.00 93.81 207 GLU A C 1
ATOM 1658 O O . GLU A 1 207 ? -19.118 -9.991 5.620 1.00 93.81 207 GLU A O 1
ATOM 1663 N N . MET A 1 208 ? -18.501 -11.727 6.896 1.00 93.88 208 MET A N 1
ATOM 1664 C CA . MET A 1 208 ? -19.778 -11.865 7.587 1.00 93.88 208 MET A CA 1
ATOM 1665 C C . MET A 1 208 ? -19.625 -11.383 9.023 1.00 93.88 208 MET A C 1
ATOM 1667 O O . MET A 1 208 ? -18.821 -11.930 9.783 1.00 93.88 208 MET A O 1
ATOM 1671 N N . VAL A 1 209 ? -20.430 -10.399 9.421 1.00 95.06 209 VAL A N 1
ATOM 1672 C CA . VAL A 1 209 ? -20.426 -9.853 10.783 1.00 95.06 209 VAL A CA 1
ATOM 1673 C C . VAL A 1 209 ? -21.829 -9.919 11.377 1.00 95.06 209 VAL A C 1
ATOM 1675 O O . VAL A 1 209 ? -22.832 -9.716 10.699 1.00 95.06 209 VAL A O 1
ATOM 1678 N N . ARG A 1 210 ? -21.922 -10.232 12.672 1.00 95.06 210 ARG A N 1
ATOM 1679 C CA . ARG A 1 210 ? -23.201 -10.277 13.393 1.00 95.06 210 ARG A CA 1
ATOM 1680 C C . ARG A 1 210 ? -23.592 -8.893 13.902 1.00 95.06 210 ARG A C 1
ATOM 1682 O O . ARG A 1 210 ? -22.784 -8.248 14.573 1.00 95.06 210 ARG A O 1
ATOM 1689 N N . ALA A 1 211 ? -24.844 -8.495 13.700 1.00 95.25 211 ALA A N 1
ATOM 1690 C CA . ALA A 1 211 ? -25.382 -7.226 14.195 1.00 95.25 211 ALA A CA 1
ATOM 1691 C C . ALA A 1 211 ? -25.261 -7.107 15.728 1.00 95.25 211 ALA A C 1
ATOM 1693 O O . ALA A 1 211 ? -24.815 -6.079 16.244 1.00 95.25 211 ALA A O 1
ATOM 1694 N N . ASP A 1 212 ? -25.548 -8.192 16.461 1.00 95.31 212 ASP A N 1
ATOM 1695 C CA . ASP A 1 212 ? -25.382 -8.249 17.922 1.00 95.31 212 ASP A CA 1
ATOM 1696 C C . ASP A 1 212 ? -23.952 -7.933 18.378 1.00 95.31 212 ASP A C 1
ATOM 1698 O O . ASP A 1 212 ? -23.742 -7.321 19.427 1.00 95.31 212 ASP A O 1
ATOM 1702 N N . LEU A 1 213 ? -22.953 -8.378 17.607 1.00 95.56 213 LEU A N 1
ATOM 1703 C CA . LEU A 1 213 ? -21.548 -8.179 17.945 1.00 95.56 213 LEU A CA 1
ATOM 1704 C C . LEU A 1 213 ? -21.165 -6.706 17.804 1.00 95.56 213 LEU A C 1
ATOM 1706 O O . LEU A 1 213 ? -20.505 -6.180 18.699 1.00 95.56 213 LEU A O 1
ATOM 1710 N N . ILE A 1 214 ? -21.616 -6.051 16.729 1.00 95.88 214 ILE A N 1
ATOM 1711 C CA . ILE A 1 214 ? -21.389 -4.620 16.493 1.00 95.88 214 ILE A CA 1
ATOM 1712 C C . ILE A 1 214 ? -22.020 -3.813 17.630 1.00 95.88 214 ILE A C 1
ATOM 1714 O O . ILE A 1 214 ? -21.318 -3.089 18.333 1.00 95.88 214 ILE A O 1
ATOM 1718 N N . ASN A 1 215 ? -23.310 -4.028 17.900 1.00 96.31 215 ASN A N 1
ATOM 1719 C CA . ASN A 1 215 ? -24.025 -3.359 18.989 1.00 96.31 215 ASN A CA 1
ATOM 1720 C C . ASN A 1 215 ? -23.321 -3.540 20.344 1.00 96.31 215 ASN A C 1
ATOM 1722 O O . ASN A 1 215 ? -23.090 -2.572 21.069 1.00 96.31 215 ASN A O 1
ATOM 1726 N N . LYS A 1 216 ? -22.911 -4.774 20.669 1.00 95.94 216 LYS A N 1
ATOM 1727 C CA . LYS A 1 216 ? -22.222 -5.090 21.928 1.00 95.94 216 LYS A CA 1
ATOM 1728 C C . LYS A 1 216 ? -20.844 -4.435 22.043 1.00 95.94 216 LYS A C 1
ATOM 1730 O O . LYS A 1 216 ? -20.455 -4.067 23.148 1.00 95.94 216 LYS A O 1
ATOM 1735 N N . LYS A 1 217 ? -20.088 -4.352 20.946 1.00 96.00 217 LYS A N 1
ATOM 1736 C CA . LYS A 1 217 ? -18.718 -3.817 20.940 1.00 96.00 217 LYS A CA 1
ATOM 1737 C C . LYS A 1 217 ? -18.688 -2.292 20.923 1.00 96.00 217 LYS A C 1
ATOM 1739 O O . LYS A 1 217 ? -17.878 -1.720 21.641 1.00 96.00 217 LYS A O 1
ATOM 1744 N N . VAL A 1 218 ? -19.578 -1.661 20.159 1.00 94.50 2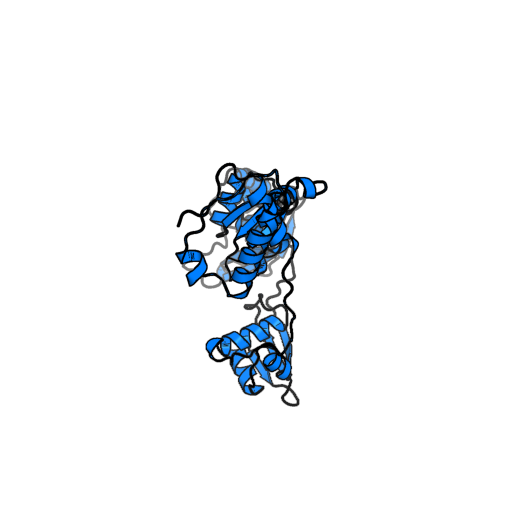18 VAL A N 1
ATOM 1745 C CA . VAL A 1 218 ? -19.695 -0.195 20.093 1.00 94.50 218 VAL A CA 1
ATOM 1746 C C . VAL A 1 218 ? -20.442 0.364 21.310 1.00 94.50 218 VAL A C 1
ATOM 1748 O O . VAL A 1 218 ? -20.158 1.471 21.752 1.00 94.50 218 VAL A O 1
ATOM 1751 N N . GLY A 1 219 ? -21.377 -0.400 21.885 1.00 95.25 219 GLY A N 1
ATOM 1752 C CA . GLY A 1 219 ? -22.222 0.058 22.992 1.00 95.25 219 GLY A CA 1
ATOM 1753 C C . GLY A 1 219 ? -23.496 0.776 22.534 1.00 95.25 219 GLY A C 1
ATOM 1754 O O . GLY A 1 219 ? -23.992 1.654 23.235 1.00 95.25 219 GLY A O 1
ATOM 1755 N N . ILE A 1 220 ? -24.033 0.405 21.368 1.00 95.81 220 ILE A N 1
ATOM 1756 C CA . ILE A 1 220 ? -25.260 0.972 20.778 1.00 95.81 220 ILE A CA 1
ATOM 1757 C C . ILE A 1 220 ? -26.349 -0.100 20.628 1.00 95.81 220 ILE A C 1
ATOM 1759 O O . ILE A 1 220 ? -26.128 -1.280 20.914 1.00 95.81 220 ILE A O 1
ATOM 1763 N N . ARG A 1 221 ? -27.558 0.315 20.235 1.00 95.50 221 ARG A N 1
ATOM 1764 C CA . ARG A 1 221 ? -28.716 -0.570 20.020 1.00 95.50 221 ARG A CA 1
ATOM 1765 C C . ARG A 1 221 ? -29.416 -0.223 18.711 1.00 95.50 221 ARG A C 1
ATOM 1767 O O . ARG A 1 221 ? -30.531 0.287 18.718 1.00 95.50 221 ARG A O 1
ATOM 1774 N N . GLU A 1 222 ? -28.740 -0.493 17.605 1.00 94.94 222 GLU A N 1
ATOM 1775 C CA . GLU A 1 222 ? -29.270 -0.268 16.262 1.00 94.94 222 GLU A CA 1
ATOM 1776 C C . GLU A 1 222 ? -29.816 -1.547 15.632 1.00 94.94 222 GLU A C 1
ATOM 1778 O O . GLU A 1 222 ? -29.409 -2.664 15.972 1.00 94.94 222 GLU A O 1
ATOM 1783 N N . THR A 1 223 ? -30.749 -1.370 14.696 1.00 95.75 223 THR A N 1
ATOM 1784 C CA . THR A 1 223 ? -31.265 -2.477 13.887 1.00 95.75 223 THR A CA 1
ATOM 1785 C C . THR A 1 223 ? -30.204 -2.949 12.883 1.00 95.75 223 THR A C 1
ATOM 1787 O O . THR A 1 223 ? -29.383 -2.143 12.431 1.00 95.75 223 THR A O 1
ATOM 1790 N N . PRO A 1 224 ? -30.213 -4.234 12.496 1.00 96.06 224 PRO A N 1
ATOM 1791 C CA . PRO A 1 224 ? -29.328 -4.776 11.462 1.00 96.06 224 PRO A CA 1
ATOM 1792 C C . PRO A 1 224 ? -29.362 -3.967 10.156 1.00 96.06 224 PRO A C 1
ATOM 1794 O O . PRO A 1 224 ? -28.319 -3.692 9.563 1.00 96.06 224 PRO A O 1
ATOM 1797 N N . GLU A 1 225 ? -30.545 -3.504 9.746 1.00 95.06 225 GLU A N 1
ATOM 1798 C CA . GLU A 1 225 ? -30.736 -2.694 8.542 1.00 95.06 225 GLU A CA 1
ATOM 1799 C C . GLU A 1 225 ? -30.094 -1.308 8.671 1.00 95.06 225 GLU A C 1
ATOM 1801 O O . GLU A 1 225 ? -29.521 -0.793 7.707 1.00 95.06 225 GLU A O 1
ATOM 1806 N N . ASN A 1 226 ? -30.172 -0.686 9.851 1.00 94.19 226 ASN A N 1
ATOM 1807 C CA . ASN A 1 226 ? -29.496 0.586 10.104 1.00 94.19 226 ASN A CA 1
ATOM 1808 C C . ASN A 1 226 ? -27.976 0.408 10.148 1.00 94.19 226 ASN A C 1
ATOM 1810 O O . ASN A 1 226 ? -27.263 1.213 9.551 1.00 94.19 226 ASN A O 1
ATOM 1814 N N . LEU A 1 227 ? -27.476 -0.659 10.775 1.00 95.00 227 LEU A N 1
ATOM 1815 C CA . LEU A 1 227 ? -26.045 -0.977 10.797 1.00 95.00 227 LEU A CA 1
ATOM 1816 C C . LEU A 1 227 ? -25.489 -1.188 9.382 1.00 95.00 227 LEU A C 1
ATOM 1818 O O . LEU A 1 227 ? -24.452 -0.621 9.044 1.00 95.00 227 LEU A O 1
ATOM 1822 N N . ALA A 1 228 ? -26.208 -1.909 8.518 1.00 93.75 228 ALA A N 1
ATOM 1823 C CA . ALA A 1 228 ? -25.825 -2.078 7.116 1.00 93.75 228 ALA A CA 1
ATOM 1824 C C . ALA A 1 228 ? -25.754 -0.733 6.362 1.00 93.75 228 ALA A C 1
ATOM 1826 O O . ALA A 1 228 ? -24.818 -0.485 5.596 1.00 93.75 228 ALA A O 1
ATOM 1827 N N . LYS A 1 229 ? -26.693 0.191 6.619 1.00 89.19 229 LYS A N 1
ATOM 1828 C CA . LYS A 1 229 ? -26.647 1.554 6.054 1.00 89.19 229 LYS A CA 1
ATOM 1829 C C . LYS A 1 229 ? -25.451 2.358 6.565 1.00 89.19 229 LYS A C 1
ATOM 1831 O O . LYS A 1 229 ? -24.848 3.094 5.786 1.00 89.19 229 LYS A O 1
ATOM 1836 N N . LEU A 1 230 ? -25.108 2.237 7.849 1.00 85.56 230 LEU A N 1
ATOM 1837 C CA . LEU A 1 230 ? -23.946 2.905 8.443 1.00 85.56 230 LEU A CA 1
ATOM 1838 C C . LEU A 1 230 ? -22.640 2.426 7.802 1.00 85.56 230 LEU A C 1
ATOM 1840 O O . LEU A 1 230 ? -21.853 3.254 7.352 1.00 85.56 230 LEU A O 1
ATOM 1844 N N . LEU A 1 231 ? -22.461 1.113 7.665 1.00 86.69 231 LEU A N 1
ATOM 1845 C CA . LEU A 1 231 ? -21.299 0.522 6.994 1.00 86.69 231 LEU A CA 1
ATOM 1846 C C . LEU A 1 231 ? -21.222 0.920 5.513 1.00 86.69 231 LEU A C 1
ATOM 1848 O O . LEU A 1 231 ? -20.159 1.293 5.018 1.00 86.69 231 LEU A O 1
ATOM 1852 N N . THR A 1 232 ? -22.363 0.966 4.820 1.00 82.88 232 THR A N 1
ATOM 1853 C CA . THR A 1 232 ? -22.418 1.406 3.415 1.00 82.88 232 THR A CA 1
ATOM 1854 C C . THR A 1 232 ? -21.960 2.859 3.250 1.00 82.88 232 THR A C 1
ATOM 1856 O O . THR A 1 232 ? -21.283 3.180 2.274 1.00 82.88 232 THR A O 1
ATOM 1859 N N . ARG A 1 233 ? -22.246 3.740 4.224 1.00 74.31 233 ARG A N 1
ATOM 1860 C CA . ARG A 1 233 ? -21.723 5.123 4.244 1.00 74.31 233 ARG A CA 1
ATOM 1861 C C . ARG A 1 233 ? -20.199 5.188 4.405 1.00 74.31 233 ARG A C 1
ATOM 1863 O O . ARG A 1 233 ? -19.613 6.184 3.997 1.00 74.31 233 ARG A O 1
ATOM 1870 N N . MET A 1 234 ? -19.574 4.137 4.937 1.00 76.00 234 MET A N 1
ATOM 1871 C CA . MET A 1 234 ? -18.116 3.980 5.062 1.00 76.00 234 MET A CA 1
ATOM 1872 C C . MET A 1 234 ? -17.486 3.259 3.863 1.00 76.00 234 MET A C 1
ATOM 1874 O O . MET A 1 234 ? -16.370 2.747 3.946 1.00 76.00 234 MET A O 1
ATOM 1878 N N . CYS A 1 235 ? -18.196 3.215 2.730 1.00 76.69 235 CYS A N 1
ATOM 1879 C CA . CYS A 1 235 ? -17.788 2.503 1.519 1.00 76.69 235 CYS A CA 1
ATOM 1880 C C . CYS A 1 235 ? -17.675 0.978 1.701 1.00 76.69 235 CYS A C 1
ATOM 1882 O O . CYS A 1 235 ? -17.007 0.323 0.904 1.00 76.69 235 CYS A O 1
ATOM 1884 N N . LEU A 1 236 ? -18.346 0.411 2.707 1.00 83.50 236 LEU A N 1
ATOM 1885 C CA . LEU A 1 236 ? -18.470 -1.031 2.911 1.00 83.50 236 LEU A CA 1
ATOM 1886 C C . LEU A 1 236 ? -19.886 -1.454 2.560 1.00 83.50 236 LEU A C 1
ATOM 1888 O O . LEU A 1 236 ? -20.793 -1.393 3.397 1.00 83.50 236 LEU A O 1
ATOM 1892 N N . LYS A 1 237 ? -20.103 -1.822 1.296 1.00 89.62 237 LYS A N 1
ATOM 1893 C CA . LYS A 1 237 ? -21.440 -2.181 0.827 1.00 89.62 237 LYS A CA 1
ATOM 1894 C C . LYS A 1 237 ? -21.934 -3.361 1.662 1.00 89.62 237 LYS A C 1
ATOM 1896 O O . LYS A 1 237 ? -21.332 -4.428 1.648 1.00 89.62 237 LYS A O 1
ATOM 1901 N N . SER A 1 238 ? -23.003 -3.137 2.416 1.00 93.75 238 SER A N 1
ATOM 1902 C CA . SER A 1 238 ? -23.461 -4.092 3.418 1.00 93.75 238 SER A CA 1
ATOM 1903 C C . SER A 1 238 ? -24.920 -4.455 3.208 1.00 93.75 238 SER A C 1
ATOM 1905 O O . SER A 1 238 ? -25.760 -3.577 3.002 1.00 93.75 238 SER A O 1
ATOM 1907 N N . GLU A 1 239 ? -25.227 -5.745 3.291 1.00 95.00 239 GLU A N 1
ATOM 1908 C CA . GLU A 1 239 ? -26.577 -6.283 3.120 1.00 95.00 239 GLU A CA 1
ATOM 1909 C C . GLU A 1 239 ? -26.897 -7.248 4.269 1.00 95.00 239 GLU A C 1
ATOM 1911 O O . GLU A 1 239 ? -26.059 -8.040 4.699 1.00 95.00 239 GLU A O 1
ATOM 1916 N N . VAL A 1 240 ? -28.115 -7.162 4.809 1.00 95.12 240 VAL A N 1
ATOM 1917 C CA . VAL A 1 240 ? -28.578 -8.080 5.858 1.00 95.12 240 VAL A CA 1
ATOM 1918 C C . VAL A 1 240 ? -28.968 -9.406 5.205 1.00 95.12 240 VAL A C 1
ATOM 1920 O O . VAL A 1 240 ? -29.731 -9.417 4.239 1.00 95.12 240 VAL A O 1
ATOM 1923 N N . ILE A 1 241 ? -28.469 -10.522 5.735 1.00 91.69 241 ILE A N 1
ATOM 1924 C CA . ILE A 1 241 ? -28.712 -11.870 5.208 1.00 91.69 241 ILE A CA 1
ATOM 1925 C C . ILE A 1 241 ? -29.450 -12.734 6.238 1.00 91.69 241 ILE A C 1
ATOM 1927 O O . ILE A 1 241 ? -29.199 -12.667 7.443 1.00 91.69 241 ILE A O 1
ATOM 1931 N N . GLY A 1 242 ? -30.327 -13.613 5.741 1.00 78.50 242 GLY A N 1
ATOM 1932 C CA . GLY A 1 242 ? -30.894 -14.720 6.509 1.00 78.50 242 GLY A CA 1
ATOM 1933 C C . GLY A 1 242 ? -31.972 -14.293 7.502 1.00 78.50 242 GLY A C 1
ATOM 1934 O O . GLY A 1 242 ? -32.970 -13.690 7.121 1.00 78.50 242 GLY A O 1
ATOM 1935 N N . ASP A 1 243 ? -31.781 -14.653 8.772 1.00 74.38 243 ASP A N 1
ATOM 1936 C CA . ASP A 1 243 ? -32.714 -14.447 9.892 1.00 74.38 243 ASP A CA 1
ATOM 1937 C C . ASP A 1 243 ? -32.714 -13.014 10.456 1.00 74.38 243 ASP A C 1
ATOM 1939 O O . ASP A 1 243 ? -33.376 -12.737 11.456 1.00 74.38 243 ASP A O 1
ATOM 1943 N N . GLY A 1 244 ? -31.973 -12.104 9.821 1.00 79.25 244 GLY A N 1
ATOM 1944 C CA . GLY A 1 244 ? -31.884 -10.698 10.199 1.00 79.25 244 GLY A CA 1
ATOM 1945 C C . GLY A 1 244 ? -30.717 -10.368 11.126 1.00 79.25 244 GLY A C 1
ATOM 1946 O O . GLY A 1 244 ? -30.495 -9.201 11.393 1.00 79.25 244 GLY A O 1
ATOM 1947 N N . ASN A 1 245 ? -29.927 -11.330 11.610 1.00 87.75 245 ASN A N 1
ATOM 1948 C CA . ASN A 1 245 ? -28.828 -11.028 12.547 1.00 87.75 245 ASN A CA 1
ATOM 1949 C C . ASN A 1 245 ? -27.439 -10.976 11.885 1.00 87.75 245 ASN A C 1
ATOM 1951 O O . ASN A 1 245 ? -26.451 -10.566 12.497 1.00 87.75 245 ASN A O 1
ATOM 1955 N N . GLN A 1 246 ? -27.333 -11.412 10.635 1.00 93.94 246 GLN A N 1
ATOM 1956 C CA . GLN A 1 246 ? -26.072 -11.462 9.905 1.00 93.94 246 GLN A CA 1
ATOM 1957 C C . GLN A 1 246 ? -26.030 -10.358 8.855 1.00 93.94 246 GLN A C 1
ATOM 1959 O O . GLN A 1 246 ? -27.002 -10.139 8.138 1.00 93.94 246 GLN A O 1
ATOM 1964 N N . ILE A 1 247 ? -24.897 -9.672 8.771 1.00 95.50 247 ILE A N 1
ATOM 1965 C CA . ILE A 1 247 ? -24.624 -8.638 7.780 1.00 95.50 247 ILE A CA 1
ATOM 1966 C C . ILE A 1 247 ? -23.450 -9.136 6.939 1.00 95.50 247 ILE A C 1
ATOM 1968 O O . ILE A 1 247 ? -22.365 -9.381 7.473 1.00 95.50 247 ILE A O 1
ATOM 1972 N N . GLU A 1 248 ? -23.681 -9.315 5.642 1.00 96.31 248 GLU A N 1
ATOM 1973 C CA . GLU A 1 248 ? -22.604 -9.501 4.672 1.00 96.31 248 GLU A CA 1
ATOM 1974 C C . GLU A 1 248 ? -22.039 -8.135 4.322 1.00 96.31 248 GLU A C 1
ATOM 1976 O O . GLU A 1 248 ? -22.778 -7.224 3.948 1.00 96.31 248 GLU A O 1
ATOM 1981 N N . VAL A 1 249 ? -20.728 -8.005 4.466 1.00 95.81 249 VAL A N 1
ATOM 1982 C CA . VAL A 1 249 ? -19.977 -6.783 4.222 1.00 95.81 249 VAL A CA 1
ATOM 1983 C C . VAL A 1 249 ? -19.045 -7.040 3.050 1.00 95.81 249 VAL A C 1
ATOM 1985 O O . VAL A 1 249 ? -18.127 -7.859 3.123 1.00 95.81 249 VAL A O 1
ATOM 1988 N N . GLU A 1 250 ? -19.290 -6.340 1.954 1.00 94.00 250 GLU A N 1
ATOM 1989 C CA . GLU A 1 250 ? -18.428 -6.330 0.784 1.00 94.00 250 GLU A CA 1
ATOM 1990 C C . GLU A 1 250 ? -17.348 -5.255 0.971 1.00 94.00 250 GLU A C 1
ATOM 1992 O O . GLU A 1 250 ? -17.611 -4.049 0.964 1.00 94.00 250 GLU A O 1
ATOM 1997 N N . ILE A 1 251 ? -16.118 -5.722 1.171 1.00 90.69 251 ILE A N 1
ATOM 1998 C CA . ILE A 1 251 ? -14.926 -4.911 1.386 1.00 90.69 251 ILE A CA 1
ATOM 1999 C C . ILE A 1 251 ? -14.287 -4.642 0.020 1.00 90.69 251 ILE A C 1
ATOM 2001 O O . ILE A 1 251 ? -13.799 -5.580 -0.628 1.00 90.69 251 ILE A O 1
ATOM 2005 N N . PRO A 1 252 ? -14.267 -3.382 -0.442 1.00 79.75 252 PRO A N 1
ATOM 2006 C CA . PRO A 1 252 ? -13.638 -3.044 -1.703 1.00 79.75 252 PRO A CA 1
ATOM 2007 C C . PRO A 1 252 ? -12.109 -3.139 -1.594 1.00 79.75 252 PRO A C 1
ATOM 2009 O O . PRO A 1 252 ? -11.546 -2.899 -0.524 1.00 79.75 252 PRO A O 1
ATOM 2012 N N . PRO A 1 253 ? -11.399 -3.376 -2.710 1.00 73.81 253 PRO A N 1
ATOM 2013 C CA . PRO A 1 253 ? -9.933 -3.382 -2.724 1.00 73.81 253 PRO A CA 1
ATOM 2014 C C . PRO A 1 253 ? -9.315 -2.022 -2.353 1.00 73.81 253 PRO A C 1
ATOM 2016 O O . PRO A 1 253 ? -8.130 -1.941 -2.038 1.00 73.81 253 PRO A O 1
ATOM 2019 N N . THR A 1 254 ? -10.109 -0.947 -2.364 1.00 71.69 254 THR A N 1
ATOM 2020 C CA . THR A 1 254 ? -9.710 0.380 -1.878 1.00 71.69 254 THR A CA 1
ATOM 2021 C C . THR A 1 254 ? -9.599 0.459 -0.351 1.00 71.69 254 THR A C 1
ATOM 2023 O O . THR A 1 254 ? -8.898 1.337 0.144 1.00 71.69 254 THR A O 1
ATOM 2026 N N . ARG A 1 255 ? -10.243 -0.452 0.394 1.00 75.06 255 ARG A N 1
ATOM 2027 C CA . ARG A 1 255 ? -10.206 -0.557 1.863 1.00 75.06 255 ARG A CA 1
ATOM 2028 C C . ARG A 1 255 ? -9.323 -1.725 2.303 1.00 75.06 255 ARG A C 1
ATOM 2030 O O . ARG A 1 255 ? -9.784 -2.734 2.835 1.00 75.06 255 ARG A O 1
ATOM 2037 N N . ALA A 1 256 ? -8.029 -1.605 2.015 1.00 79.38 256 ALA A N 1
ATOM 2038 C CA . ALA A 1 256 ? -7.024 -2.614 2.362 1.00 79.38 256 ALA A CA 1
ATOM 2039 C C . ALA A 1 256 ? -6.661 -2.635 3.862 1.00 79.38 256 ALA A C 1
ATOM 2041 O O . ALA A 1 256 ? -5.993 -3.562 4.313 1.00 79.38 256 ALA A O 1
ATOM 2042 N N . ASP A 1 257 ? -7.083 -1.614 4.608 1.00 78.06 257 ASP A N 1
ATOM 2043 C CA . ASP A 1 257 ? -6.951 -1.474 6.060 1.00 78.06 257 ASP A CA 1
ATOM 2044 C C . ASP A 1 257 ? -7.844 -2.447 6.843 1.00 78.06 257 ASP A C 1
ATOM 2046 O O . ASP A 1 257 ? -7.502 -2.815 7.960 1.00 78.06 257 ASP A O 1
ATOM 2050 N N . ILE A 1 258 ? -8.945 -2.915 6.246 1.00 84.06 258 ILE A N 1
ATOM 2051 C CA . ILE A 1 258 ? -9.877 -3.842 6.896 1.00 84.06 258 ILE A CA 1
ATOM 2052 C C . ILE A 1 258 ? -9.320 -5.256 6.819 1.00 84.06 258 ILE A C 1
ATOM 2054 O O . ILE A 1 258 ? -9.363 -5.896 5.770 1.00 84.06 258 ILE A O 1
ATOM 2058 N N . ILE A 1 259 ? -8.810 -5.767 7.926 1.00 88.06 259 ILE A N 1
ATOM 2059 C CA . ILE A 1 259 ? -8.197 -7.099 8.012 1.00 88.06 259 ILE A CA 1
ATOM 2060 C C . ILE A 1 259 ? -8.909 -8.003 9.019 1.00 88.06 259 ILE A C 1
ATOM 2062 O O . ILE A 1 259 ? -8.658 -9.209 9.052 1.00 88.06 259 ILE A O 1
ATOM 2066 N N . HIS A 1 260 ? -9.784 -7.431 9.845 1.00 90.31 260 HIS A N 1
ATOM 2067 C CA . HIS A 1 260 ? -10.521 -8.121 10.885 1.00 90.31 260 HIS A CA 1
ATOM 2068 C C . HIS A 1 260 ? -11.921 -7.518 11.067 1.00 90.31 260 HIS A C 1
ATOM 2070 O O . HIS A 1 260 ? -12.161 -6.333 10.844 1.00 90.31 260 HIS A O 1
ATOM 2076 N N . ALA A 1 261 ? -12.836 -8.298 11.645 1.00 91.12 261 ALA A N 1
ATOM 2077 C CA . ALA A 1 261 ? -14.179 -7.836 12.002 1.00 91.12 261 ALA A CA 1
ATOM 2078 C C . ALA A 1 261 ? -14.196 -6.613 12.948 1.00 91.12 261 ALA A C 1
ATOM 2080 O O . ALA A 1 261 ? -15.219 -5.946 13.068 1.00 91.12 261 ALA A O 1
ATOM 2081 N N . CYS A 1 262 ? -13.088 -6.318 13.636 1.00 91.94 262 CYS A N 1
ATOM 2082 C CA . CYS A 1 262 ? -12.980 -5.144 14.505 1.00 91.94 262 CYS A CA 1
ATOM 2083 C C . CYS A 1 262 ? -12.925 -3.843 13.700 1.00 91.94 262 CYS A C 1
ATOM 2085 O O . CYS A 1 262 ? -13.510 -2.863 14.145 1.00 91.94 262 CYS A O 1
ATOM 2087 N N . ASP A 1 263 ? -12.312 -3.861 12.518 1.00 92.12 263 ASP A N 1
ATOM 2088 C CA . ASP A 1 263 ? -12.176 -2.681 11.657 1.00 92.12 263 ASP A CA 1
ATOM 2089 C C . ASP A 1 263 ? -13.550 -2.298 11.073 1.00 92.12 263 ASP A C 1
ATOM 2091 O O . ASP A 1 263 ? -13.927 -1.132 11.007 1.00 92.12 263 ASP A O 1
ATOM 2095 N N . ILE A 1 264 ? -14.379 -3.304 10.769 1.00 93.19 264 ILE A N 1
ATOM 2096 C CA . ILE A 1 264 ? -15.789 -3.116 10.386 1.00 93.19 264 ILE A CA 1
ATOM 2097 C C . ILE A 1 264 ? -16.594 -2.503 11.547 1.00 93.19 264 ILE A C 1
ATOM 2099 O O . ILE A 1 264 ? -17.442 -1.635 11.346 1.00 93.19 264 ILE A O 1
ATOM 2103 N N . ILE A 1 265 ? -16.348 -2.951 12.783 1.00 95.25 265 ILE A N 1
ATOM 2104 C CA . ILE A 1 265 ? -17.021 -2.425 13.982 1.00 95.25 265 ILE A CA 1
ATOM 2105 C C . ILE A 1 265 ? -16.604 -0.974 14.255 1.00 95.25 265 ILE A C 1
ATOM 2107 O O . ILE A 1 265 ? -17.449 -0.162 14.635 1.00 95.25 265 ILE A O 1
ATOM 2111 N N . GLU A 1 266 ? -15.327 -0.649 14.059 1.00 91.12 266 GLU A N 1
ATOM 2112 C CA . GLU A 1 266 ? -14.805 0.715 14.154 1.00 91.12 266 GLU A CA 1
ATOM 2113 C C . GLU A 1 266 ? -15.503 1.634 13.146 1.00 91.12 266 GLU A C 1
ATOM 2115 O O . GLU A 1 266 ? -16.078 2.649 13.539 1.00 91.12 266 GLU A O 1
ATOM 2120 N N . ASP A 1 267 ? -15.573 1.232 11.878 1.00 84.88 267 ASP A N 1
ATOM 2121 C CA . ASP A 1 267 ? -16.280 1.981 10.838 1.00 84.88 267 ASP A CA 1
ATOM 2122 C C . ASP A 1 267 ? -17.762 2.195 11.164 1.00 84.88 267 ASP A C 1
ATOM 2124 O O . ASP A 1 267 ? -18.300 3.288 10.962 1.00 84.88 267 ASP A O 1
ATOM 2128 N N . ALA A 1 268 ? -18.434 1.179 11.713 1.00 90.44 268 ALA A N 1
ATOM 2129 C CA . ALA A 1 268 ? -19.813 1.318 12.171 1.00 90.44 268 ALA A CA 1
ATOM 2130 C C . ALA A 1 268 ? -19.940 2.382 13.277 1.00 90.44 268 ALA A C 1
ATOM 2132 O O . ALA A 1 268 ? -20.881 3.181 13.258 1.00 90.44 268 ALA A O 1
ATOM 2133 N N . ALA A 1 269 ? -18.991 2.428 14.217 1.00 88.50 269 ALA A N 1
ATOM 2134 C CA . ALA A 1 269 ? -18.961 3.420 15.287 1.00 88.50 269 ALA A CA 1
ATOM 2135 C C . ALA A 1 269 ? -18.673 4.837 14.760 1.00 88.50 269 ALA A C 1
ATOM 2137 O O . ALA A 1 269 ? -19.332 5.792 15.184 1.00 88.50 269 ALA A O 1
ATOM 2138 N N . ILE A 1 270 ? -17.753 4.977 13.799 1.00 77.38 270 ILE A N 1
ATOM 2139 C CA . ILE A 1 270 ? -17.457 6.249 13.121 1.00 77.38 270 ILE A CA 1
ATOM 2140 C C . ILE A 1 270 ? -18.706 6.763 12.396 1.00 77.38 270 ILE A C 1
ATOM 2142 O O . ILE A 1 270 ? -19.098 7.917 12.574 1.00 77.38 270 ILE A O 1
ATOM 2146 N N . ALA A 1 271 ? -19.371 5.903 11.621 1.00 76.56 271 ALA A N 1
ATOM 2147 C CA . ALA A 1 271 ? -20.568 6.259 10.862 1.00 76.56 271 ALA A CA 1
ATOM 2148 C C . ALA A 1 271 ? -21.760 6.641 11.751 1.00 76.56 271 ALA A C 1
ATOM 2150 O O . ALA A 1 271 ? -22.571 7.497 11.365 1.00 76.56 271 ALA A O 1
ATOM 2151 N N . TYR A 1 272 ? -21.877 5.992 12.913 1.00 83.00 272 TYR A N 1
ATOM 2152 C CA . TYR A 1 272 ? -22.857 6.318 13.949 1.00 83.00 272 TYR A CA 1
ATOM 2153 C C . TYR A 1 272 ? -22.537 7.656 14.636 1.00 83.00 272 TYR A C 1
ATOM 2155 O O . TYR A 1 272 ? -23.441 8.424 14.970 1.00 83.00 272 TYR A O 1
ATOM 2163 N N . GLY A 1 273 ? -21.247 7.966 14.779 1.00 77.38 273 GLY A N 1
ATOM 2164 C CA . GLY A 1 273 ? -20.724 9.173 15.404 1.00 77.38 273 GLY A CA 1
ATOM 2165 C C . GLY A 1 273 ? -20.479 8.970 16.896 1.00 77.38 273 GLY A C 1
ATOM 2166 O O . GLY A 1 273 ? -21.408 8.736 17.666 1.00 77.38 273 GLY A O 1
ATOM 2167 N N . TYR A 1 274 ? -19.226 9.121 17.329 1.00 78.75 274 TYR A N 1
ATOM 2168 C CA . TYR A 1 274 ? -18.816 8.843 18.712 1.00 78.75 274 TYR A CA 1
ATOM 2169 C C . TYR A 1 274 ? -19.588 9.643 19.766 1.00 78.75 274 TYR A C 1
ATOM 2171 O O . TYR A 1 274 ? -19.930 9.107 20.815 1.00 78.75 274 TYR A O 1
ATOM 2179 N N . ASN A 1 275 ? -19.951 10.889 19.461 1.00 86.88 275 ASN A N 1
ATOM 2180 C CA . ASN A 1 275 ? -20.713 11.741 20.379 1.00 86.88 275 ASN A CA 1
ATOM 2181 C C . ASN A 1 275 ? -22.166 11.280 20.590 1.00 86.88 275 ASN A C 1
ATOM 2183 O O . ASN A 1 275 ? -22.809 11.719 21.539 1.00 86.88 275 ASN A O 1
ATOM 2187 N N . ASN A 1 276 ? -22.686 10.402 19.726 1.00 86.44 276 ASN A N 1
ATOM 2188 C CA . ASN A 1 276 ? -24.033 9.843 19.847 1.00 86.44 276 ASN A CA 1
ATOM 2189 C C . ASN A 1 276 ? -24.061 8.568 20.708 1.00 86.44 276 ASN A C 1
ATOM 2191 O O . ASN A 1 276 ? -25.138 8.036 20.990 1.00 86.44 276 ASN A O 1
ATOM 2195 N N . ILE A 1 277 ? -22.895 8.038 21.094 1.00 92.12 277 ILE A N 1
ATOM 2196 C CA . ILE A 1 277 ? -22.785 6.829 21.912 1.00 92.12 277 ILE A CA 1
ATOM 2197 C C . ILE A 1 277 ? -23.016 7.209 23.376 1.00 92.12 277 ILE A C 1
ATOM 2199 O O . ILE A 1 277 ? -22.365 8.100 23.922 1.00 92.12 277 ILE A O 1
ATOM 2203 N N . GLN A 1 278 ? -23.947 6.519 24.035 1.00 94.50 278 GLN A N 1
ATOM 2204 C CA . GLN A 1 278 ? -24.232 6.764 25.443 1.00 94.50 278 GLN A CA 1
ATOM 2205 C C . GLN A 1 278 ? -23.028 6.363 26.304 1.00 94.50 278 GLN A C 1
ATOM 2207 O O . GLN A 1 278 ? -22.631 5.200 26.335 1.00 94.50 278 GLN A O 1
ATOM 2212 N N . MET A 1 279 ? -22.486 7.314 27.066 1.00 93.19 279 MET A N 1
ATOM 2213 C CA . MET A 1 279 ? -21.435 7.023 28.040 1.00 93.19 279 MET A CA 1
ATOM 2214 C C . MET A 1 279 ? -21.973 6.116 29.154 1.00 93.19 279 MET A C 1
ATOM 2216 O O . MET A 1 279 ? -22.958 6.439 29.821 1.00 93.19 279 MET A O 1
ATOM 2220 N N . THR A 1 280 ? -21.301 4.989 29.384 1.00 92.25 280 THR A N 1
ATOM 2221 C CA . THR A 1 280 ? -21.627 4.046 30.463 1.00 92.25 280 THR A CA 1
ATOM 2222 C C . THR A 1 280 ? -20.400 3.753 31.310 1.00 92.25 280 THR A C 1
ATOM 2224 O O . THR A 1 280 ? -19.305 3.595 30.775 1.00 92.25 280 THR A O 1
ATOM 2227 N N . LEU A 1 281 ? -20.582 3.620 32.624 1.00 91.44 281 LEU A N 1
ATOM 2228 C CA . LEU A 1 281 ? -19.512 3.195 33.525 1.00 91.44 281 LEU A CA 1
ATOM 2229 C C . LEU A 1 281 ? -19.413 1.659 33.567 1.00 91.44 281 LEU A C 1
ATOM 2231 O O . LEU A 1 281 ? -20.447 0.988 33.682 1.00 91.44 281 LEU A O 1
ATOM 2235 N N . PRO A 1 282 ? -18.199 1.082 33.515 1.00 91.06 282 PRO A N 1
ATOM 2236 C CA . PRO A 1 282 ? -18.017 -0.355 33.664 1.00 91.06 282 PRO A CA 1
ATOM 2237 C C . PRO A 1 282 ? -18.421 -0.794 35.075 1.00 91.06 282 PRO A C 1
ATOM 2239 O O . PRO A 1 282 ? -17.988 -0.227 36.077 1.00 91.06 282 PRO A O 1
ATOM 2242 N N . LYS A 1 283 ? -19.248 -1.840 35.167 1.00 91.75 283 LYS A N 1
ATOM 2243 C CA . LYS A 1 283 ? -19.734 -2.393 36.441 1.00 91.75 283 LYS A CA 1
ATOM 2244 C C . LYS A 1 283 ? -18.733 -3.380 37.044 1.00 91.75 283 LYS A C 1
ATOM 2246 O O . LYS A 1 283 ? -19.078 -4.526 37.322 1.00 91.75 283 LYS A O 1
ATOM 2251 N N . THR A 1 284 ? -17.498 -2.933 37.230 1.00 92.38 284 THR A N 1
ATOM 2252 C CA . THR A 1 284 ? -16.430 -3.741 37.822 1.00 92.38 284 THR A CA 1
ATOM 2253 C C . THR A 1 284 ? -15.943 -3.047 39.081 1.00 92.38 284 THR A C 1
ATOM 2255 O O . THR A 1 284 ? -15.467 -1.917 39.025 1.00 92.38 284 THR A O 1
ATOM 2258 N N . TYR A 1 285 ? -16.078 -3.712 40.228 1.00 90.94 285 TYR A N 1
ATOM 2259 C CA . TYR A 1 285 ? -15.525 -3.210 41.480 1.00 90.94 285 TYR A CA 1
ATOM 2260 C C . TYR A 1 285 ? -14.026 -3.495 41.517 1.00 90.94 285 TYR A C 1
ATOM 2262 O O . TYR A 1 285 ? -13.603 -4.648 41.432 1.00 90.94 285 TYR A O 1
ATOM 2270 N N . THR A 1 286 ? -13.226 -2.445 41.650 1.00 90.62 286 THR A N 1
ATOM 2271 C CA . THR A 1 286 ? -11.772 -2.545 41.770 1.00 90.62 286 THR A CA 1
ATOM 2272 C C . THR A 1 286 ? -11.337 -1.937 43.092 1.00 90.62 286 THR A C 1
ATOM 2274 O O . THR A 1 286 ? -11.657 -0.784 43.379 1.00 90.62 286 THR A O 1
ATOM 2277 N N . ILE A 1 287 ? -10.578 -2.690 43.888 1.00 88.94 287 ILE A N 1
ATOM 2278 C CA . ILE A 1 287 ? -9.896 -2.141 45.062 1.00 88.94 287 ILE A CA 1
ATOM 2279 C C . ILE A 1 287 ? -8.578 -1.550 44.575 1.00 88.94 287 ILE A C 1
ATOM 2281 O O . ILE A 1 287 ? -7.682 -2.280 44.152 1.00 88.94 287 ILE A O 1
ATOM 2285 N N . ALA A 1 288 ? -8.469 -0.225 44.611 1.00 84.94 288 ALA A N 1
ATOM 2286 C CA . ALA A 1 288 ? -7.208 0.445 44.344 1.00 84.94 288 ALA A CA 1
ATOM 2287 C C . ALA A 1 288 ? -6.220 0.132 45.476 1.00 84.94 288 ALA A C 1
ATOM 2289 O O . ALA A 1 288 ? -6.532 0.323 46.651 1.00 84.94 288 ALA A O 1
ATOM 2290 N N . ASN A 1 289 ? -5.021 -0.327 45.125 1.00 80.25 289 ASN A N 1
ATOM 2291 C CA . ASN A 1 289 ? -3.921 -0.486 46.067 1.00 80.25 289 ASN A CA 1
ATOM 2292 C C . ASN A 1 289 ? -2.880 0.591 45.788 1.00 80.25 289 ASN A C 1
ATOM 2294 O O . ASN A 1 289 ? -2.402 0.725 44.663 1.00 80.25 289 ASN A O 1
ATOM 2298 N N . GLN A 1 290 ? -2.510 1.345 46.820 1.00 74.50 290 GLN A N 1
ATOM 2299 C CA . GLN A 1 290 ? -1.358 2.232 46.736 1.00 74.50 290 GLN A CA 1
ATOM 2300 C C . GLN A 1 290 ? -0.088 1.382 46.661 1.00 74.50 290 GLN A C 1
ATOM 2302 O O . GLN A 1 290 ? 0.125 0.487 47.485 1.00 74.50 290 GLN A O 1
ATOM 2307 N N . ALA A 1 291 ? 0.773 1.670 45.688 1.00 70.25 291 ALA A N 1
ATOM 2308 C CA . ALA A 1 291 ? 2.107 1.094 45.639 1.00 70.25 291 ALA A CA 1
ATOM 2309 C C . ALA A 1 291 ? 2.933 1.652 46.814 1.00 70.25 291 ALA A C 1
ATOM 2311 O O . ALA A 1 291 ? 3.496 2.742 46.727 1.00 70.25 291 ALA A O 1
ATOM 2312 N N . LYS A 1 292 ? 2.992 0.905 47.929 1.00 58.28 292 LYS A N 1
ATOM 2313 C CA . LYS A 1 292 ? 3.686 1.301 49.176 1.00 58.28 292 LYS A CA 1
ATOM 2314 C C . LYS A 1 292 ? 5.148 1.704 48.979 1.00 58.28 292 LYS A C 1
ATOM 2316 O O . LYS A 1 292 ? 5.663 2.507 49.742 1.00 58.28 292 LYS A O 1
ATOM 2321 N N . ILE A 1 293 ? 5.803 1.163 47.955 1.00 57.25 293 ILE A N 1
ATOM 2322 C CA . ILE A 1 293 ? 7.221 1.410 47.692 1.00 57.25 293 ILE A CA 1
ATOM 2323 C C . ILE A 1 293 ? 7.496 2.870 47.325 1.00 57.25 293 ILE A C 1
ATOM 2325 O O . ILE A 1 293 ? 8.564 3.349 47.651 1.00 57.25 293 ILE A O 1
ATOM 2329 N N . VAL A 1 294 ? 6.574 3.605 46.701 1.00 56.09 294 VAL A N 1
ATOM 2330 C CA . VAL A 1 294 ? 6.918 4.939 46.180 1.00 56.09 294 VAL A CA 1
ATOM 2331 C C . VAL A 1 294 ? 6.814 6.016 47.258 1.00 56.09 294 VAL A C 1
ATOM 2333 O O . VAL A 1 294 ? 7.713 6.836 47.374 1.00 56.09 294 VAL A O 1
ATOM 2336 N N . LEU A 1 295 ? 5.770 6.004 48.093 1.00 48.25 295 LEU A N 1
ATOM 2337 C CA . LEU A 1 295 ? 5.579 7.063 49.090 1.00 48.25 295 LEU A CA 1
ATOM 2338 C C . LEU A 1 295 ? 6.535 6.916 50.279 1.00 48.25 295 LEU A C 1
ATOM 2340 O O . LEU A 1 295 ? 7.169 7.891 50.664 1.00 48.25 295 LEU A O 1
ATOM 2344 N N . ASP A 1 296 ? 6.689 5.701 50.816 1.00 49.25 296 ASP A N 1
ATOM 2345 C CA . ASP A 1 296 ? 7.575 5.474 51.961 1.00 49.25 296 ASP A CA 1
ATOM 2346 C C . ASP A 1 296 ? 9.047 5.618 51.543 1.00 49.25 296 ASP A C 1
ATOM 2348 O O . ASP A 1 296 ? 9.820 6.219 52.281 1.00 49.25 296 ASP A O 1
ATOM 2352 N N . VAL A 1 297 ? 9.445 5.165 50.344 1.00 53.56 297 VAL A N 1
ATOM 2353 C CA . VAL A 1 297 ? 10.822 5.370 49.859 1.00 53.56 297 VAL A CA 1
ATOM 2354 C C . VAL A 1 297 ? 11.055 6.835 49.513 1.00 53.56 297 VAL A C 1
ATOM 2356 O O . VAL A 1 297 ? 12.033 7.380 49.994 1.00 53.56 297 VAL A O 1
ATOM 2359 N N . ILE A 1 298 ? 10.180 7.532 48.780 1.00 56.25 298 ILE A N 1
ATOM 2360 C CA . ILE A 1 298 ? 10.419 8.956 48.475 1.00 56.25 298 ILE A CA 1
ATOM 2361 C C . ILE A 1 298 ? 10.478 9.785 49.757 1.00 56.25 298 ILE A C 1
ATOM 2363 O O . ILE A 1 298 ? 11.418 10.553 49.912 1.00 56.25 298 ILE A O 1
ATOM 2367 N N . VAL A 1 299 ? 9.549 9.601 50.701 1.00 56.66 299 VAL A N 1
ATOM 2368 C CA . VAL A 1 299 ? 9.552 10.364 51.959 1.00 56.66 299 VAL A CA 1
ATOM 2369 C C . VAL A 1 299 ? 10.781 10.023 52.801 1.00 56.66 299 VAL A C 1
ATOM 2371 O O . VAL A 1 299 ? 11.456 10.938 53.260 1.00 56.66 299 VAL A O 1
ATOM 2374 N N . THR A 1 300 ? 11.137 8.745 52.960 1.00 52.38 300 THR A N 1
ATOM 2375 C CA . THR A 1 300 ? 12.307 8.360 53.773 1.00 52.38 300 THR A CA 1
ATOM 2376 C C . THR A 1 300 ? 13.622 8.797 53.113 1.00 52.38 300 THR A C 1
ATOM 2378 O O . THR A 1 300 ? 14.479 9.368 53.779 1.00 52.38 300 THR A O 1
ATOM 2381 N N . THR A 1 301 ? 13.751 8.645 51.790 1.00 52.38 301 THR A N 1
ATOM 2382 C CA . THR A 1 301 ? 14.981 8.985 51.047 1.00 52.38 301 THR A CA 1
ATOM 2383 C C . THR A 1 301 ? 15.143 10.495 50.836 1.00 52.38 301 THR A C 1
ATOM 2385 O O . THR A 1 301 ? 16.267 10.981 50.857 1.00 52.38 301 THR A O 1
ATOM 2388 N N . PHE A 1 302 ? 14.062 11.274 50.688 1.00 52.94 302 PHE A N 1
ATOM 2389 C CA . PHE A 1 302 ? 14.169 12.744 50.675 1.00 52.94 302 PHE A CA 1
ATOM 2390 C C . PHE A 1 302 ? 14.460 13.310 52.070 1.00 52.94 302 PHE A C 1
ATOM 2392 O O . PHE A 1 302 ? 15.212 14.271 52.186 1.00 52.94 302 PHE A O 1
ATOM 2399 N N . SER A 1 303 ? 13.909 12.718 53.135 1.00 54.53 303 SER A N 1
ATOM 2400 C CA . SER A 1 303 ? 14.139 13.208 54.504 1.00 54.53 303 SER A CA 1
ATOM 2401 C C . SER A 1 303 ? 15.569 12.965 54.991 1.00 54.53 303 SER A C 1
ATOM 2403 O O . SER A 1 303 ? 16.106 13.790 55.724 1.00 54.53 303 SER A O 1
ATOM 2405 N N . GLU A 1 304 ? 16.186 11.842 54.608 1.00 47.41 304 GLU A N 1
ATOM 2406 C CA . GLU A 1 304 ? 17.542 11.481 55.052 1.00 47.41 304 GLU A CA 1
ATOM 2407 C C . GLU A 1 304 ? 18.665 12.215 54.296 1.00 47.41 304 GLU A C 1
ATOM 2409 O O . GLU A 1 304 ? 19.767 12.322 54.831 1.00 47.41 304 GLU A O 1
ATOM 2414 N N . TYR A 1 305 ? 18.409 12.753 53.094 1.00 52.19 305 TYR A N 1
ATOM 2415 C CA . TYR A 1 305 ? 19.449 13.320 52.215 1.00 52.19 305 TYR A CA 1
ATOM 2416 C C . TYR A 1 305 ? 19.319 14.824 51.916 1.00 52.19 305 TYR A C 1
ATOM 2418 O O . TYR A 1 305 ? 20.124 15.370 51.159 1.00 52.19 305 TYR A O 1
ATOM 2426 N N . CYS A 1 306 ? 18.351 15.527 52.503 1.00 46.84 306 CYS A N 1
ATOM 2427 C CA . CYS A 1 306 ? 18.261 16.980 52.365 1.00 46.84 306 CYS A CA 1
ATOM 2428 C C . CYS A 1 306 ? 19.092 17.704 53.438 1.00 46.84 306 CYS A C 1
ATOM 2430 O O . CYS A 1 306 ? 18.714 17.738 54.605 1.00 46.84 306 CYS A O 1
ATOM 2432 N N . GLU A 1 307 ? 20.198 18.342 53.030 1.00 50.56 307 GLU A N 1
ATOM 2433 C CA . GLU A 1 307 ? 21.005 19.224 53.899 1.00 50.56 307 GLU A CA 1
ATOM 2434 C C . GLU A 1 307 ? 20.234 20.467 54.378 1.00 50.56 307 GLU A C 1
ATOM 2436 O O . GLU A 1 307 ? 20.536 21.007 55.439 1.00 50.56 307 GLU A O 1
ATOM 2441 N N . ASN A 1 308 ? 19.211 20.898 53.633 1.00 52.47 308 ASN A N 1
ATOM 2442 C CA . ASN A 1 308 ? 18.315 21.985 54.020 1.00 52.47 308 ASN A CA 1
ATOM 2443 C C . ASN A 1 308 ? 16.893 21.451 54.202 1.00 52.47 308 ASN A C 1
ATOM 2445 O O . ASN A 1 308 ? 16.354 20.785 53.317 1.00 52.47 308 ASN A O 1
ATOM 2449 N N . GLN A 1 309 ? 16.277 21.759 55.345 1.00 49.34 309 GLN A N 1
ATOM 2450 C CA . GLN A 1 309 ? 14.895 21.377 55.632 1.00 49.34 309 GLN A CA 1
ATOM 2451 C C . GLN A 1 309 ? 13.930 22.050 54.648 1.00 49.34 309 GLN A C 1
ATOM 2453 O O . GLN A 1 309 ? 13.985 23.260 54.437 1.00 49.34 309 GLN A O 1
ATOM 2458 N N . PHE A 1 310 ? 13.007 21.270 54.084 1.00 48.22 310 PHE A N 1
ATOM 2459 C CA . PHE A 1 310 ? 11.888 21.812 53.322 1.00 48.22 310 PHE A CA 1
ATOM 2460 C C . PHE A 1 310 ? 10.822 22.355 54.274 1.00 48.22 310 PHE A C 1
ATOM 2462 O O . PHE A 1 310 ? 10.216 21.608 55.043 1.00 48.22 310 PHE A O 1
ATOM 2469 N N . THR A 1 311 ? 10.549 23.651 54.183 1.00 49.25 311 THR A N 1
ATOM 2470 C CA . THR A 1 311 ? 9.370 24.276 54.780 1.00 49.25 311 THR A CA 1
ATOM 2471 C C . THR A 1 311 ? 8.196 24.153 53.816 1.00 49.25 311 THR A C 1
ATOM 2473 O O . THR A 1 311 ? 8.191 24.718 52.725 1.00 49.25 311 THR A O 1
ATOM 2476 N N . ILE A 1 312 ? 7.184 23.387 54.215 1.00 49.88 312 ILE A N 1
ATOM 2477 C CA . ILE A 1 312 ? 5.905 23.326 53.504 1.00 49.88 312 ILE A CA 1
ATOM 2478 C C . ILE A 1 312 ? 5.091 24.550 53.938 1.00 49.88 312 ILE A C 1
ATOM 2480 O O . ILE A 1 312 ? 4.865 24.742 55.134 1.00 49.88 312 ILE A O 1
ATOM 2484 N N . SER A 1 313 ? 4.659 25.388 52.992 1.00 46.06 313 SER A N 1
ATOM 2485 C CA . SER A 1 313 ? 3.811 26.541 53.311 1.00 46.06 313 SER A CA 1
ATOM 2486 C C . SER A 1 313 ? 2.452 26.081 53.856 1.00 46.06 313 SER A C 1
ATOM 2488 O O . SER A 1 313 ? 1.897 25.073 53.410 1.00 46.06 313 SER A O 1
ATOM 2490 N N . LYS A 1 314 ? 1.896 26.823 54.826 1.00 50.41 314 LYS A N 1
ATOM 2491 C CA . LYS A 1 314 ? 0.575 26.527 55.421 1.00 50.41 314 LYS A CA 1
ATOM 2492 C C . LYS A 1 314 ? -0.520 26.395 54.355 1.00 50.41 314 LYS A C 1
ATOM 2494 O O . LYS A 1 314 ? -1.338 25.484 54.441 1.00 50.41 314 LYS A O 1
ATOM 2499 N N . GLU A 1 315 ? -0.457 27.225 53.319 1.00 51.28 315 GLU A N 1
ATOM 2500 C CA . GLU A 1 315 ? -1.396 27.248 52.188 1.00 51.28 315 GLU A CA 1
ATOM 2501 C C . GLU A 1 315 ? -1.459 25.898 51.451 1.00 51.28 315 GLU A C 1
ATOM 2503 O O . GLU A 1 315 ? -2.538 25.415 51.123 1.00 51.28 315 GLU A O 1
ATOM 2508 N N . PHE A 1 316 ? -0.327 25.205 51.276 1.00 47.66 316 PHE A N 1
ATOM 2509 C CA . PHE A 1 316 ? -0.296 23.902 50.602 1.00 47.66 316 PHE A CA 1
ATOM 2510 C C . PHE A 1 316 ? -0.976 22.788 51.420 1.00 47.66 316 PHE A C 1
ATOM 2512 O O . PHE A 1 316 ? -1.574 21.863 50.867 1.00 47.66 316 PHE A O 1
ATOM 2519 N N . ILE A 1 317 ? -0.907 22.865 52.751 1.00 51.25 317 ILE A N 1
ATOM 2520 C CA . ILE A 1 317 ? -1.532 21.880 53.646 1.00 51.25 317 ILE A CA 1
ATOM 2521 C C . ILE A 1 317 ? -3.035 22.137 53.771 1.00 51.25 317 ILE A C 1
ATOM 2523 O O . ILE A 1 317 ? -3.807 21.180 53.865 1.00 51.25 317 ILE A O 1
ATOM 2527 N N . GLU A 1 318 ? -3.445 23.404 53.782 1.00 49.00 318 GLU A N 1
ATOM 2528 C CA . GLU A 1 318 ? -4.846 23.793 53.940 1.00 49.00 318 GLU A CA 1
ATOM 2529 C C . GLU A 1 318 ? -5.665 23.574 52.659 1.00 49.00 318 GLU A C 1
ATOM 2531 O O . GLU A 1 318 ? -6.792 23.086 52.765 1.00 49.00 318 GLU A O 1
ATOM 2536 N N . ASP A 1 319 ? -5.083 23.802 51.474 1.00 46.91 319 ASP A N 1
ATOM 2537 C CA . ASP A 1 319 ? -5.826 23.747 50.205 1.00 46.91 319 ASP A CA 1
ATOM 2538 C C . ASP A 1 319 ? -5.706 22.415 49.437 1.00 46.91 319 ASP A C 1
ATOM 2540 O O . ASP A 1 319 ? -6.591 22.080 48.647 1.00 46.91 319 ASP A O 1
ATOM 2544 N N . VAL A 1 320 ? -4.637 21.629 49.643 1.00 47.78 320 VAL A N 1
ATOM 2545 C CA . VAL A 1 320 ? -4.315 20.473 48.769 1.00 47.78 320 VAL A CA 1
ATOM 2546 C C . VAL A 1 320 ? -4.354 19.120 49.495 1.00 47.78 320 VAL A C 1
ATOM 2548 O O . VAL A 1 320 ? -4.639 18.088 48.881 1.00 47.78 320 VAL A O 1
ATOM 2551 N N . CYS A 1 321 ? -4.104 19.072 50.807 1.00 43.66 321 CYS A N 1
ATOM 2552 C CA . CYS A 1 321 ? -4.028 17.800 51.529 1.00 43.66 321 CYS A CA 1
ATOM 2553 C C . CYS A 1 321 ? -5.404 17.281 51.979 1.00 43.66 321 CYS A C 1
ATOM 2555 O O . CYS A 1 321 ? -6.033 17.806 52.896 1.00 43.66 321 CYS A O 1
ATOM 2557 N N . LEU A 1 322 ? -5.830 16.150 51.402 1.00 45.62 322 LEU A N 1
ATOM 2558 C CA . LEU A 1 322 ? -6.965 15.358 51.888 1.00 45.62 322 LEU A CA 1
ATOM 2559 C C . LEU A 1 322 ? -6.785 15.022 53.382 1.00 45.62 322 LEU A C 1
ATOM 2561 O O . LEU A 1 322 ? -5.733 14.529 53.795 1.00 45.62 322 LEU A O 1
ATOM 2565 N N . ALA A 1 323 ? -7.836 15.241 54.180 1.00 45.44 323 ALA A N 1
ATOM 2566 C CA . ALA A 1 323 ? -7.826 15.220 55.650 1.00 45.44 323 ALA A CA 1
ATOM 2567 C C . ALA A 1 323 ? -7.105 14.019 56.310 1.00 45.44 323 ALA A C 1
ATOM 2569 O O . ALA A 1 323 ? -6.542 14.159 57.392 1.00 45.44 323 ALA A O 1
ATOM 2570 N N . GLY A 1 324 ? -7.059 12.852 55.656 1.00 45.06 324 GLY A N 1
ATOM 2571 C CA . GLY A 1 324 ? -6.385 11.655 56.174 1.00 45.06 324 GLY A CA 1
ATOM 2572 C C . GLY A 1 324 ? -4.848 11.710 56.189 1.00 45.06 324 GLY A C 1
ATOM 2573 O O . GLY A 1 324 ? -4.225 10.983 56.963 1.00 45.06 324 GLY A O 1
ATOM 2574 N N . VAL A 1 325 ? -4.225 12.563 55.369 1.00 46.56 325 VAL A N 1
ATOM 2575 C CA . VAL A 1 325 ? -2.758 12.745 55.330 1.00 46.56 325 VAL A CA 1
ATOM 2576 C C . VAL A 1 325 ? -2.299 13.670 56.465 1.00 46.56 325 VAL A C 1
ATOM 2578 O O . VAL A 1 325 ? -1.266 13.427 57.093 1.00 46.56 325 VAL A O 1
ATOM 2581 N N . ARG A 1 326 ? -3.131 14.661 56.811 1.00 47.91 326 ARG A N 1
ATOM 2582 C CA . ARG A 1 326 ? -2.899 15.640 57.884 1.00 47.91 326 ARG A CA 1
ATOM 2583 C C . ARG A 1 326 ? -2.703 14.978 59.255 1.00 47.91 326 ARG A C 1
ATOM 2585 O O . ARG A 1 326 ? -1.739 15.281 59.953 1.00 47.91 326 ARG A O 1
ATOM 2592 N N . ASP A 1 327 ? -3.558 14.021 59.617 1.00 46.44 327 ASP A N 1
ATOM 2593 C CA . ASP A 1 327 ? -3.489 13.344 60.924 1.00 46.44 327 ASP A CA 1
ATOM 2594 C C . ASP A 1 327 ? -2.268 12.424 61.080 1.00 46.44 327 ASP A C 1
ATOM 2596 O O . ASP A 1 327 ? -1.769 12.226 62.194 1.00 46.44 327 ASP A O 1
ATOM 2600 N N . LYS A 1 328 ? -1.769 11.856 59.974 1.00 48.56 328 LYS A N 1
ATOM 2601 C CA . LYS A 1 328 ? -0.569 11.007 59.973 1.00 48.56 328 LYS A CA 1
ATOM 2602 C C . LYS A 1 328 ? 0.700 11.830 60.186 1.00 48.56 328 LYS A C 1
ATOM 2604 O O . LYS A 1 328 ? 1.487 11.482 61.064 1.00 48.56 328 LYS A O 1
ATOM 2609 N N . LEU A 1 329 ? 0.825 12.954 59.480 1.00 46.34 329 LEU A N 1
ATOM 2610 C CA . LEU A 1 329 ? 1.952 13.884 59.618 1.00 46.34 329 LEU A CA 1
ATOM 2611 C C . LEU A 1 329 ? 2.047 14.469 61.039 1.00 46.34 329 LEU A C 1
ATOM 2613 O O . LEU A 1 329 ? 3.126 14.506 61.631 1.00 46.34 329 LEU A O 1
ATOM 2617 N N . ILE A 1 330 ? 0.911 14.829 61.648 1.00 50.09 330 ILE A N 1
ATOM 2618 C CA . ILE A 1 330 ? 0.869 15.327 63.037 1.00 50.09 330 ILE A CA 1
ATOM 2619 C C . ILE A 1 330 ? 1.256 14.228 64.048 1.00 50.09 330 ILE A C 1
ATOM 2621 O O . ILE A 1 330 ? 1.917 14.499 65.055 1.00 50.09 330 ILE A O 1
ATOM 2625 N N . LYS A 1 331 ? 0.867 12.968 63.806 1.00 45.09 331 LYS A N 1
ATOM 2626 C CA . LYS A 1 331 ? 1.232 11.836 64.679 1.00 45.09 331 LYS A CA 1
ATOM 2627 C C . LYS A 1 331 ? 2.710 11.469 64.598 1.00 45.09 331 LYS A C 1
ATOM 2629 O O . LYS A 1 331 ? 3.284 11.106 65.627 1.00 45.09 331 LYS A O 1
ATOM 2634 N N . GLU A 1 332 ? 3.311 11.542 63.416 1.00 45.69 332 GLU A N 1
ATOM 2635 C CA . GLU A 1 332 ? 4.737 11.257 63.230 1.00 45.69 332 GLU A CA 1
ATOM 2636 C C . GLU A 1 332 ? 5.610 12.343 63.860 1.00 45.69 332 GLU A C 1
ATOM 2638 O O . GLU A 1 332 ? 6.513 12.005 64.623 1.00 45.69 332 GLU A O 1
ATOM 2643 N N . SER A 1 333 ? 5.227 13.618 63.728 1.00 42.19 333 SER A N 1
ATOM 2644 C CA . SER A 1 333 ? 5.833 14.750 64.453 1.00 42.19 333 SER A CA 1
ATOM 2645 C C . SER A 1 333 ? 5.906 14.532 65.979 1.00 42.19 333 SER A C 1
ATOM 2647 O O . SER A 1 333 ? 6.925 14.820 66.617 1.00 42.19 333 SER A O 1
ATOM 2649 N N . ARG A 1 334 ? 4.852 13.966 66.586 1.00 38.75 334 ARG A N 1
ATOM 2650 C CA . ARG A 1 334 ? 4.797 13.703 68.038 1.00 38.75 334 ARG A CA 1
ATOM 2651 C C . ARG A 1 334 ? 5.571 12.459 68.482 1.00 38.75 334 ARG A C 1
ATOM 2653 O O . ARG A 1 334 ? 5.937 12.370 69.652 1.00 38.75 334 ARG A O 1
ATOM 2660 N N . ARG A 1 335 ? 5.826 11.488 67.596 1.00 38.38 335 ARG A N 1
ATOM 2661 C CA . ARG A 1 335 ? 6.628 10.290 67.927 1.00 38.38 335 ARG A CA 1
ATOM 2662 C C . ARG A 1 335 ? 8.126 10.589 67.999 1.00 38.38 335 ARG A C 1
ATOM 2664 O O . ARG A 1 335 ? 8.820 9.939 68.779 1.00 38.38 335 ARG A O 1
ATOM 2671 N N . SER A 1 336 ? 8.594 11.601 67.274 1.00 39.06 336 SER A N 1
ATOM 2672 C CA . SER A 1 336 ? 9.990 12.061 67.282 1.00 39.06 336 SER A CA 1
ATOM 2673 C C . SER A 1 336 ? 10.413 12.713 68.606 1.00 39.06 336 SER A C 1
ATOM 2675 O O . SER A 1 336 ? 11.596 12.772 68.909 1.00 39.06 336 SER A O 1
ATOM 2677 N N . HIS A 1 337 ? 9.462 13.134 69.447 1.00 39.22 337 HIS A N 1
ATOM 2678 C CA . HIS A 1 337 ? 9.727 13.799 70.733 1.00 39.22 337 HIS A CA 1
ATOM 2679 C C . HIS A 1 337 ? 10.282 12.885 71.847 1.00 39.22 337 HIS A C 1
ATOM 2681 O O . HIS A 1 337 ? 10.525 13.361 72.952 1.00 39.22 337 HIS A O 1
ATOM 2687 N N . ARG A 1 338 ? 10.444 11.571 71.619 1.00 38.50 338 ARG A N 1
ATOM 2688 C CA . ARG A 1 338 ? 10.844 10.609 72.672 1.00 38.50 338 ARG A CA 1
ATOM 2689 C C . ARG A 1 338 ? 12.189 9.912 72.471 1.00 38.50 338 ARG A C 1
ATOM 2691 O O . ARG A 1 338 ? 12.527 9.051 73.280 1.00 38.50 338 ARG A O 1
ATOM 2698 N N . LYS A 1 339 ? 12.959 10.262 71.440 1.00 36.84 339 LYS A N 1
ATOM 2699 C CA . LYS A 1 339 ? 14.339 9.785 71.284 1.00 36.84 339 LYS A CA 1
ATOM 2700 C C . LYS A 1 339 ? 15.282 10.981 71.263 1.00 36.84 339 LYS A C 1
ATOM 2702 O O . LYS A 1 339 ? 15.390 11.674 70.261 1.00 36.84 339 LYS A O 1
ATOM 2707 N N . GLU A 1 340 ? 15.922 11.222 72.401 1.00 45.53 340 GLU A N 1
ATOM 2708 C CA . GLU A 1 340 ? 17.104 12.077 72.489 1.00 45.53 340 GLU A CA 1
ATOM 2709 C C . GLU A 1 340 ? 18.183 11.541 71.532 1.00 45.53 340 GLU A C 1
ATOM 2711 O O . GLU A 1 340 ? 18.379 10.329 71.432 1.00 45.53 340 GLU A O 1
ATOM 2716 N N . ASN A 1 341 ? 18.861 12.464 70.843 1.00 42.31 341 ASN A N 1
ATOM 2717 C CA . ASN A 1 341 ? 19.852 12.279 69.772 1.00 42.31 341 ASN A CA 1
ATOM 2718 C C . ASN A 1 341 ? 19.320 11.984 68.360 1.00 42.31 341 ASN A C 1
ATOM 2720 O O . ASN A 1 341 ? 19.611 10.945 67.776 1.00 42.31 341 ASN A O 1
ATOM 2724 N N . SER A 1 342 ? 18.659 12.976 67.762 1.00 36.03 342 SER A N 1
ATOM 2725 C CA . SER A 1 342 ? 18.791 13.291 66.329 1.00 36.03 342 SER A CA 1
ATOM 2726 C C . SER A 1 342 ? 18.134 14.642 66.029 1.00 36.03 342 SER A C 1
ATOM 2728 O O . SER A 1 342 ? 17.060 14.918 66.558 1.00 36.03 342 SER A O 1
ATOM 2730 N N . ASN A 1 343 ? 18.802 15.458 65.208 1.00 38.12 343 ASN A N 1
ATOM 2731 C CA . ASN A 1 343 ? 18.401 16.769 64.675 1.00 38.12 343 ASN A CA 1
ATOM 2732 C C . ASN A 1 343 ? 16.884 17.042 64.686 1.00 38.12 343 ASN A C 1
ATOM 2734 O O . ASN A 1 343 ? 16.110 16.383 63.993 1.00 38.12 343 ASN A O 1
ATOM 2738 N N . VAL A 1 344 ? 16.477 18.034 65.481 1.00 34.56 344 VAL A N 1
ATOM 2739 C CA . VAL A 1 344 ? 15.078 18.412 65.719 1.00 34.56 344 VAL A CA 1
ATOM 2740 C C . VAL A 1 344 ? 14.655 19.528 64.755 1.00 34.56 344 VAL A C 1
ATOM 2742 O O . VAL A 1 344 ? 15.379 20.498 64.559 1.00 34.56 344 VAL A O 1
ATOM 2745 N N . VAL A 1 345 ? 13.465 19.377 64.166 1.00 39.06 345 VAL A N 1
ATOM 2746 C CA . VAL A 1 345 ? 12.718 20.403 63.417 1.00 39.06 345 VAL A CA 1
ATOM 2747 C C . VAL A 1 345 ? 12.109 21.392 64.415 1.00 39.06 345 VAL A C 1
ATOM 2749 O O . VAL A 1 345 ? 11.371 20.971 65.309 1.00 39.06 345 VAL A O 1
ATOM 2752 N N . TYR A 1 346 ? 12.383 22.688 64.262 1.00 33.31 346 TYR A N 1
ATOM 2753 C CA . TYR A 1 346 ? 11.701 23.739 65.020 1.00 33.31 346 TYR A CA 1
ATOM 2754 C C . TYR A 1 346 ? 10.469 24.234 64.257 1.00 33.31 346 TYR A C 1
ATOM 2756 O O . TYR A 1 346 ? 10.492 24.363 63.036 1.00 33.31 346 TYR A O 1
ATOM 2764 N N . TRP A 1 347 ? 9.399 24.509 65.000 1.00 43.38 347 TRP A N 1
ATOM 2765 C CA . TRP A 1 347 ? 8.259 25.289 64.530 1.00 43.38 347 TRP A CA 1
ATOM 2766 C C . TRP A 1 347 ? 8.502 26.735 64.961 1.00 43.38 347 TRP A C 1
ATOM 2768 O O . TRP A 1 347 ? 8.649 26.978 66.158 1.00 43.38 347 TRP A O 1
ATOM 2778 N N . GLU A 1 348 ? 8.579 27.668 64.015 1.00 28.75 348 GLU A N 1
ATOM 2779 C CA . GLU A 1 348 ? 8.416 29.091 64.326 1.00 28.75 348 GLU A CA 1
ATOM 2780 C C . GLU A 1 348 ? 6.923 29.431 64.224 1.00 28.75 348 GLU A C 1
ATOM 2782 O O . GLU A 1 348 ? 6.260 29.036 63.259 1.00 28.75 348 GLU A O 1
ATOM 2787 N N . ASP A 1 349 ? 6.406 30.069 65.277 1.00 33.28 349 ASP A N 1
ATOM 2788 C CA . ASP A 1 349 ? 5.006 30.493 65.432 1.00 33.28 349 ASP A CA 1
ATOM 2789 C C . ASP A 1 349 ? 4.576 31.563 64.415 1.00 33.28 349 ASP A C 1
ATOM 2791 O O . ASP A 1 349 ? 5.378 32.490 64.146 1.00 33.28 349 ASP A O 1
#

InterPro domains:
  IPR005146 B3/B4 tRNA-binding domain [PF03483] (95-197)
  IPR005146 B3/B4 tRNA-binding domain [SM00873] (56-219)
  IPR005147 tRNA synthetase, B5-domain [PF03484] (209-274)
  IPR005147 tRNA synthetase, B5-domain [PS51483] (202-279)
  IPR005147 tRNA synthetase, B5-domain [SM00874] (204-274)
  IPR009061 Putative DNA-binding domain superfamily [SSF46955] (5-87)
  IPR009061 Putative DNA-binding domain superfamily [SSF46955] (205-278)
  IPR020825 Phenylalanyl-tRNA synthetase-like, B3/B4 [G3DSA:3.50.40.10] (88-223)
  IPR040659 Phenylalanine--tRNA ligase beta subunit, B1 domain [PF18262] (1-90)
  IPR045060 Phenylalanine-tRNA ligase, class IIc, beta subunit [PTHR10947] (90-200)